Protein AF-A0A7G9SH18-F1 (afdb_monomer_lite)

Foldseek 3Di:
DDDDDDDDDDDDDDDDDDDDDDDDDDDDDDDDDPDPDDDVPRPPPVPDDDVLDDPDPPDDHDPDDDPVPPPCDDPVSVVVVQQQDWDWDDDPPDTDTDGNVVVVVVVLVVCVVVPPPVSVVVVVVVVVVVVVVVVVVLQVVLVVLVVVLVVCVVVVVVCVVVVHDADPPHNLQWDADPPVSDIDRLQGRDPVRVVVQVVLLVVLVVLLVCLPPPVNCPPPDPVRNVVVVVVVVVVLVVSQVSHRPVSRDDDDPPVPDDDPVVVPPPPPDDDDDDDDDDDDDDDDDD

InterPro domains:
  IPR043736 Domain of unknown function DUF5681 [PF18932] (45-128)

Sequence (286 aa):
MSDFPKLEQAVTDGLPRSEQEPAPPPEPADTNEELPKVGYCKPPKQHQFKKGESGNPRGRPRGSINHKTTVLRSFEEEILAESRRLVAVGEGDTLMYLTVQETLARLIVDGALKGDKFYVKLTQQVVTAAQKKEADEKRGLMEAALAYKDKWEFEYERLIRQGLPVPLPHPDDILIDPVSGDVQIVGPTTKEQKAAMDELVRLLDAHIARFEDPKSLWYASPEMRRQLRRRQLKVIQKWNNKLPPRLRRTFDESIDRPTDEDWAEGWAEDDDPATDGHPARDDPSR

pLDDT: mean 74.08, std 20.71, range [30.78, 97.62]

Structure (mmCIF, N/CA/C/O backbone):
data_AF-A0A7G9SH18-F1
#
_entry.id   AF-A0A7G9SH18-F1
#
loop_
_atom_site.group_PDB
_atom_site.id
_atom_site.type_symbol
_atom_site.label_atom_id
_atom_site.label_alt_id
_atom_site.label_comp_id
_atom_site.label_asym_id
_atom_site.label_entity_id
_atom_site.label_seq_id
_atom_site.pdbx_PDB_ins_code
_atom_site.Cartn_x
_atom_site.Cartn_y
_atom_site.Cartn_z
_atom_site.occupancy
_atom_site.B_iso_or_equiv
_atom_site.auth_seq_id
_atom_site.auth_comp_id
_atom_site.auth_asym_id
_atom_site.auth_atom_id
_atom_site.pdbx_PDB_model_num
ATOM 1 N N . MET A 1 1 ? -48.273 11.822 -47.361 1.00 38.94 1 MET A N 1
ATOM 2 C CA . MET A 1 1 ? -47.152 11.030 -47.895 1.00 38.94 1 MET A CA 1
ATOM 3 C C . MET A 1 1 ? -46.974 9.862 -46.938 1.00 38.94 1 MET A C 1
ATOM 5 O O . MET A 1 1 ? -46.587 10.109 -45.807 1.00 38.94 1 MET A O 1
ATOM 9 N N . SER A 1 2 ? -47.684 8.748 -47.164 1.00 36.66 2 SER A N 1
ATOM 10 C CA . SER A 1 2 ? -47.237 7.599 -47.990 1.00 36.66 2 SER A CA 1
ATOM 11 C C . SER A 1 2 ? -45.960 7.006 -47.384 1.00 36.66 2 SER A C 1
ATOM 13 O O . SER A 1 2 ? -44.965 7.709 -47.306 1.00 36.66 2 SER A O 1
ATOM 15 N N . ASP A 1 3 ? -46.008 5.813 -46.788 1.00 37.19 3 ASP A N 1
ATOM 16 C CA . ASP A 1 3 ? -46.102 4.571 -47.564 1.00 37.19 3 ASP A CA 1
ATOM 17 C C . ASP A 1 3 ? -47.153 3.537 -47.095 1.00 37.19 3 ASP A C 1
ATOM 19 O O . ASP A 1 3 ? -47.279 3.192 -45.923 1.00 37.19 3 ASP A O 1
ATOM 23 N N . PHE A 1 4 ? -47.892 3.042 -48.090 1.00 35.53 4 PHE A N 1
ATOM 24 C CA . PHE A 1 4 ? -48.747 1.842 -48.142 1.00 35.53 4 PHE A CA 1
ATOM 25 C C . PHE A 1 4 ? -47.920 0.664 -48.732 1.00 35.53 4 PHE A C 1
ATOM 27 O O . PHE A 1 4 ? -46.792 0.904 -49.158 1.00 35.53 4 PHE A O 1
ATOM 34 N N . PRO A 1 5 ? -48.464 -0.544 -49.004 1.00 53.19 5 PRO A N 1
ATOM 35 C CA . PRO A 1 5 ? -49.521 -1.338 -48.360 1.00 53.19 5 PRO A CA 1
ATOM 36 C C . PRO A 1 5 ? -49.085 -2.816 -48.153 1.00 53.19 5 PRO A C 1
ATOM 38 O O . PRO A 1 5 ? -48.087 -3.283 -48.697 1.00 53.19 5 PRO A O 1
ATOM 41 N N . LYS A 1 6 ? -49.911 -3.619 -47.473 1.00 35.94 6 LYS A N 1
ATOM 42 C CA . LYS A 1 6 ? -50.099 -5.027 -47.863 1.00 35.94 6 LYS A CA 1
ATOM 43 C C . LYS A 1 6 ? -51.586 -5.268 -48.070 1.00 35.94 6 LYS A C 1
ATOM 45 O O . LYS A 1 6 ? -52.370 -5.222 -47.127 1.00 35.94 6 LYS A O 1
ATOM 50 N N . LEU A 1 7 ? -51.938 -5.469 -49.329 1.00 37.38 7 LEU A N 1
ATOM 51 C CA . LEU A 1 7 ? -53.215 -5.970 -49.802 1.00 37.38 7 LEU A CA 1
ATOM 52 C C . LEU A 1 7 ? -52.913 -7.167 -50.698 1.00 37.38 7 LEU A C 1
ATOM 54 O O . LEU A 1 7 ? -51.806 -7.292 -51.216 1.00 37.38 7 LEU A O 1
ATOM 58 N N . GLU A 1 8 ? -53.970 -7.942 -50.894 1.00 39.94 8 GLU A N 1
ATOM 59 C CA . GLU A 1 8 ? -54.149 -9.061 -51.814 1.00 39.94 8 GLU A CA 1
ATOM 60 C C . GLU A 1 8 ? -54.025 -10.451 -51.196 1.00 39.94 8 GLU A C 1
ATOM 62 O O . GLU A 1 8 ? -53.020 -10.777 -50.575 1.00 39.94 8 GLU A O 1
ATOM 67 N N . GLN A 1 9 ? -54.991 -11.362 -51.335 1.00 42.09 9 GLN A N 1
ATOM 68 C CA . GLN A 1 9 ? -56.346 -11.468 -51.944 1.00 42.09 9 GLN A CA 1
ATOM 69 C C . GLN A 1 9 ? -56.650 -12.998 -51.800 1.00 42.09 9 GLN A C 1
ATOM 71 O O . GLN A 1 9 ? -55.712 -13.773 -51.638 1.00 42.09 9 GLN A O 1
ATOM 76 N N . ALA A 1 10 ? -57.833 -13.606 -51.869 1.00 36.53 10 ALA A N 1
ATOM 77 C CA . ALA A 1 10 ? -59.237 -13.251 -52.019 1.00 36.53 10 ALA A CA 1
ATOM 78 C C . ALA A 1 10 ? -60.046 -14.578 -52.056 1.00 36.53 10 ALA A C 1
ATOM 80 O O . ALA A 1 10 ? -59.436 -15.638 -52.185 1.00 36.53 10 ALA A O 1
ATOM 81 N N . VAL A 1 11 ? -61.390 -14.460 -52.108 1.00 34.72 11 VAL A N 1
ATOM 82 C CA . VAL A 1 11 ? -62.318 -15.317 -52.909 1.00 34.72 11 VAL A CA 1
ATOM 83 C C . VAL A 1 11 ? -62.584 -16.725 -52.324 1.00 34.72 11 VAL A C 1
ATOM 85 O O . VAL A 1 11 ? -61.653 -17.458 -52.033 1.00 34.72 11 VAL A O 1
ATOM 88 N N . THR A 1 12 ? -63.805 -17.228 -52.090 1.00 31.53 12 THR A N 1
ATOM 89 C CA . THR A 1 12 ? -65.209 -16.935 -52.487 1.00 31.53 12 THR A CA 1
ATOM 90 C C . THR A 1 12 ? -66.124 -17.757 -51.557 1.00 31.53 12 THR A C 1
ATOM 92 O O . THR A 1 12 ? -65.742 -18.851 -51.154 1.00 31.53 12 THR A O 1
ATOM 95 N N . ASP A 1 13 ? -67.233 -17.228 -51.040 1.00 31.91 13 ASP A N 1
ATOM 96 C CA . ASP A 1 13 ? -68.606 -17.315 -51.586 1.00 31.91 13 ASP A CA 1
ATOM 97 C C . ASP A 1 13 ? -69.081 -18.702 -52.069 1.00 31.91 13 ASP A C 1
ATOM 99 O O . ASP A 1 13 ? -68.499 -19.286 -52.982 1.00 31.91 13 ASP A O 1
ATOM 103 N N . GLY A 1 14 ? -70.217 -19.166 -51.516 1.00 30.95 14 GLY A N 1
ATOM 104 C CA . GLY A 1 14 ? -71.054 -20.203 -52.138 1.00 30.95 14 GLY A CA 1
ATOM 105 C C . GLY A 1 14 ? -71.878 -21.107 -51.204 1.00 30.95 14 GLY A C 1
ATOM 106 O O . GLY A 1 14 ? -71.518 -22.261 -50.997 1.00 30.95 14 GLY A O 1
ATOM 107 N N . LEU A 1 15 ? -73.037 -20.630 -50.725 1.00 35.06 15 LEU A N 1
ATOM 108 C CA . LEU A 1 15 ? -74.246 -21.470 -50.508 1.00 35.06 15 LEU A CA 1
ATOM 109 C C . LEU A 1 15 ? -74.686 -22.115 -51.859 1.00 35.06 15 LEU A C 1
ATOM 111 O O . LEU A 1 15 ? -74.238 -21.587 -52.880 1.00 35.06 15 LEU A O 1
ATOM 115 N N . PRO A 1 16 ? -75.591 -23.135 -51.964 1.00 51.47 16 PRO A N 1
ATOM 116 C CA . PRO A 1 16 ? -76.749 -23.411 -51.082 1.00 51.47 16 PRO A CA 1
ATOM 117 C C . PRO A 1 16 ? -77.181 -24.902 -50.917 1.00 51.47 16 PRO A C 1
ATOM 119 O O . PRO A 1 16 ? -76.678 -25.786 -51.604 1.00 51.47 16 PRO A O 1
ATOM 122 N N . ARG A 1 17 ? -78.199 -25.149 -50.066 1.00 31.91 17 ARG A N 1
ATOM 123 C CA . ARG A 1 17 ? -79.442 -25.959 -50.287 1.00 31.91 17 ARG A CA 1
ATOM 124 C C . ARG A 1 17 ? -80.012 -26.438 -48.939 1.00 31.91 17 ARG A C 1
ATOM 126 O O . ARG A 1 17 ? -79.297 -27.066 -48.173 1.00 31.91 17 ARG A O 1
ATOM 133 N N . SER A 1 18 ? -81.166 -25.907 -48.510 1.00 35.31 18 SER A N 1
ATOM 134 C CA . SER A 1 18 ? -82.533 -26.477 -48.667 1.00 35.31 18 SER A CA 1
ATOM 135 C C . SER A 1 18 ? -82.653 -27.857 -48.014 1.00 35.31 18 SER A C 1
ATOM 137 O O . SER A 1 18 ? -81.889 -28.744 -48.366 1.00 35.31 18 SER A O 1
ATOM 139 N N . GLU A 1 19 ? -83.573 -28.194 -47.125 1.00 44.00 19 GLU A N 1
ATOM 140 C CA . GLU A 1 19 ? -84.833 -27.652 -46.603 1.00 44.00 19 GLU A CA 1
ATOM 141 C C . GLU A 1 19 ? -85.185 -28.616 -45.450 1.00 44.00 19 GLU A C 1
ATOM 143 O O . GLU A 1 19 ? -84.906 -29.806 -45.594 1.00 44.00 19 GLU A O 1
ATOM 148 N N . GLN A 1 20 ? -85.800 -28.159 -44.354 1.00 39.88 20 GLN A N 1
ATOM 149 C CA . GLN A 1 20 ? -86.889 -28.895 -43.687 1.00 39.88 20 GLN A CA 1
ATOM 150 C C . GLN A 1 20 ? -87.507 -28.084 -42.537 1.00 39.88 20 GLN A C 1
ATOM 152 O O . GLN A 1 20 ? -86.820 -27.483 -41.713 1.00 39.88 20 GLN A O 1
ATOM 157 N N . GLU A 1 21 ? -88.836 -28.066 -42.578 1.00 42.38 21 GLU A N 1
ATOM 158 C CA . GLU A 1 21 ? -89.827 -27.413 -41.719 1.00 42.38 21 GLU A CA 1
ATOM 159 C C . GLU A 1 21 ? -89.901 -27.982 -40.277 1.00 42.38 21 GLU A C 1
ATOM 161 O O . GLU A 1 21 ? -89.251 -28.985 -39.981 1.00 42.38 21 GLU A O 1
ATOM 166 N N . PRO A 1 22 ? -90.654 -27.340 -39.351 1.00 61.28 22 PRO A N 1
ATOM 167 C CA . PRO A 1 22 ? -90.423 -27.436 -37.906 1.00 61.28 22 PRO A CA 1
ATOM 168 C C . PRO A 1 22 ? -91.408 -28.348 -37.132 1.00 61.28 22 PRO A C 1
ATOM 170 O O . PRO A 1 22 ? -92.392 -28.829 -37.687 1.00 61.28 22 PRO A O 1
ATOM 173 N N . ALA A 1 23 ? -91.167 -28.433 -35.807 1.00 41.06 23 ALA A N 1
ATOM 174 C CA . ALA A 1 23 ? -91.954 -29.014 -34.686 1.00 41.06 23 ALA A CA 1
ATOM 175 C C . ALA A 1 23 ? -91.427 -30.381 -34.176 1.00 41.06 23 ALA A C 1
ATOM 177 O O . ALA A 1 23 ? -90.911 -31.132 -35.000 1.00 41.06 23 ALA A O 1
ATOM 178 N N . PRO A 1 24 ? -91.522 -30.747 -32.864 1.00 40.88 24 PRO A N 1
ATOM 179 C CA . PRO A 1 24 ? -92.532 -30.348 -31.856 1.00 40.88 24 PRO A CA 1
ATOM 180 C C . PRO A 1 24 ? -92.005 -30.000 -30.418 1.00 40.88 24 PRO A C 1
ATOM 182 O O . PRO A 1 24 ? -90.807 -30.099 -30.157 1.00 40.88 24 PRO A O 1
ATOM 185 N N . PRO A 1 25 ? -92.884 -29.559 -29.478 1.00 46.97 25 PRO A N 1
ATOM 186 C CA . PRO A 1 25 ? -92.580 -29.280 -28.053 1.00 46.97 25 PRO A CA 1
ATOM 187 C C . PRO A 1 25 ? -92.645 -30.553 -27.145 1.00 46.97 25 PRO A C 1
ATOM 189 O O . PRO A 1 25 ? -92.957 -31.623 -27.665 1.00 46.97 25 PRO A O 1
ATOM 192 N N . PRO A 1 26 ? -92.299 -30.480 -25.830 1.00 65.69 26 PRO A N 1
ATOM 193 C CA . PRO A 1 26 ? -91.321 -31.371 -25.168 1.00 65.69 26 PRO A CA 1
ATOM 194 C C . PRO A 1 26 ? -91.871 -32.584 -24.376 1.00 65.69 26 PRO A C 1
ATOM 196 O O . PRO A 1 26 ? -93.074 -32.681 -24.162 1.00 65.69 26 PRO A O 1
ATOM 199 N N . GLU A 1 27 ? -90.914 -33.401 -23.875 1.00 41.09 27 GLU A N 1
ATOM 200 C CA . GLU A 1 27 ? -90.869 -34.286 -22.668 1.00 41.09 27 GLU A CA 1
ATOM 201 C C . GLU A 1 27 ? -90.560 -35.784 -22.935 1.00 41.09 27 GLU A C 1
ATOM 203 O O . GLU A 1 27 ? -90.828 -36.254 -24.040 1.00 41.09 27 GLU A O 1
ATOM 208 N N . PRO A 1 28 ? -90.040 -36.579 -21.957 1.00 45.47 28 PRO A N 1
ATOM 209 C CA . PRO A 1 28 ? -89.601 -36.255 -20.590 1.00 45.47 28 PRO A CA 1
ATOM 210 C C . PRO A 1 28 ? -88.133 -36.632 -20.280 1.00 45.47 28 PRO A C 1
ATOM 212 O O . PRO A 1 28 ? -87.452 -37.335 -21.024 1.00 45.47 28 PRO A O 1
ATOM 215 N N . ALA A 1 29 ? -87.663 -36.146 -19.131 1.00 50.38 29 ALA A N 1
ATOM 216 C CA . ALA A 1 29 ? -86.394 -36.510 -18.518 1.00 50.38 29 ALA A CA 1
ATOM 217 C C . ALA A 1 29 ? -86.304 -38.015 -18.219 1.00 50.38 29 ALA A C 1
ATOM 219 O O . ALA A 1 29 ? -87.213 -38.578 -17.611 1.00 50.38 29 ALA A O 1
ATOM 220 N N . ASP A 1 30 ? -85.162 -38.619 -18.548 1.00 35.94 30 ASP A N 1
ATOM 221 C CA . ASP A 1 30 ? -84.682 -39.801 -17.847 1.00 35.94 30 ASP A CA 1
ATOM 222 C C . ASP A 1 30 ? -83.164 -39.725 -17.631 1.00 35.94 30 ASP A C 1
ATOM 224 O O . ASP A 1 30 ? -82.386 -39.155 -18.394 1.00 35.94 30 ASP A O 1
ATOM 228 N N . THR A 1 31 ? -82.834 -40.244 -16.471 1.00 43.38 31 THR A N 1
ATOM 229 C CA . THR A 1 31 ? -81.680 -40.144 -15.599 1.00 43.38 31 THR A CA 1
ATOM 230 C C . THR A 1 31 ? -80.355 -40.647 -16.178 1.00 43.38 31 THR A C 1
ATOM 232 O O . THR A 1 31 ? -80.295 -41.751 -16.704 1.00 43.38 31 THR A O 1
ATOM 235 N N . ASN A 1 32 ? -79.262 -39.890 -15.971 1.00 39.72 32 ASN A N 1
ATOM 236 C CA . ASN A 1 32 ? -77.995 -40.436 -15.454 1.00 39.72 32 ASN A CA 1
ATOM 237 C C . ASN A 1 32 ? -77.002 -39.316 -15.056 1.00 39.72 32 ASN A C 1
ATOM 239 O O . ASN A 1 32 ? -76.080 -38.990 -15.801 1.00 39.72 32 ASN A O 1
ATOM 243 N N . GLU A 1 33 ? -77.162 -38.713 -13.875 1.00 45.09 33 GLU A N 1
ATOM 244 C CA . GLU A 1 33 ? -76.074 -37.949 -13.247 1.00 45.09 33 GLU A CA 1
ATOM 245 C C . GLU A 1 33 ? -75.557 -38.737 -12.041 1.00 45.09 33 GLU A C 1
ATOM 247 O O . GLU A 1 33 ? -76.168 -38.765 -10.971 1.00 45.09 33 GLU A O 1
ATOM 252 N N . GLU A 1 34 ? -74.426 -39.420 -12.228 1.00 50.62 34 GLU A N 1
ATOM 253 C CA . GLU A 1 34 ? -73.690 -40.075 -11.150 1.00 50.62 34 GLU A CA 1
ATOM 254 C C . GLU A 1 34 ? -73.295 -39.042 -10.080 1.00 50.62 34 GLU A C 1
ATOM 256 O O . GLU A 1 34 ? -72.371 -38.240 -10.246 1.00 50.62 34 GLU A O 1
ATOM 261 N N . LEU A 1 35 ? -73.989 -39.068 -8.941 1.00 52.50 35 LEU A N 1
ATOM 262 C CA . LEU A 1 35 ? -73.630 -38.275 -7.770 1.00 52.50 35 LEU A CA 1
ATOM 263 C C . LEU A 1 35 ? -72.218 -38.664 -7.280 1.00 52.50 35 LEU A C 1
ATOM 265 O O . LEU A 1 35 ? -71.927 -39.851 -7.100 1.00 52.50 35 LEU A O 1
ATOM 269 N N . PRO A 1 36 ? -71.323 -37.697 -6.998 1.00 58.25 36 PRO A N 1
ATOM 270 C CA . PRO A 1 36 ? -69.972 -38.000 -6.546 1.00 58.25 36 PRO A CA 1
ATOM 271 C C . PRO A 1 36 ? -69.992 -38.696 -5.176 1.00 58.25 36 PRO A C 1
ATOM 273 O O . PRO A 1 36 ? -70.386 -38.117 -4.164 1.00 58.25 36 PRO A O 1
ATOM 276 N N . LYS A 1 37 ? -69.521 -39.948 -5.153 1.00 61.25 37 LYS A N 1
ATOM 277 C CA . LYS A 1 37 ? -69.450 -40.839 -3.984 1.00 61.25 37 LYS A CA 1
ATOM 278 C C . LYS A 1 37 ? -68.553 -40.242 -2.885 1.00 61.25 37 LYS A C 1
ATOM 280 O O . LYS A 1 37 ? -67.325 -40.306 -2.959 1.00 61.25 37 LYS A O 1
ATOM 285 N N . VAL A 1 38 ? -69.171 -39.640 -1.870 1.00 59.81 38 VAL A N 1
ATOM 286 C CA . VAL A 1 38 ? -68.515 -39.201 -0.626 1.00 59.81 38 VAL A CA 1
ATOM 287 C C . VAL A 1 38 ? -68.033 -40.415 0.180 1.00 59.81 38 VAL A C 1
ATOM 289 O O . VAL A 1 38 ? -68.719 -41.432 0.252 1.00 59.81 38 VAL A O 1
ATOM 292 N N . GLY A 1 39 ? -66.833 -40.334 0.762 1.00 72.69 39 GLY A N 1
ATOM 293 C CA . GLY A 1 39 ? -66.196 -41.431 1.502 1.00 72.69 39 GLY A CA 1
ATOM 294 C C . GLY A 1 39 ? -65.028 -40.949 2.369 1.00 72.69 39 GLY A C 1
ATOM 295 O O . GLY A 1 39 ? -64.735 -39.754 2.415 1.00 72.69 39 GLY A O 1
ATOM 296 N N . TYR A 1 40 ? -64.349 -41.870 3.062 1.00 67.88 40 TYR A N 1
ATOM 297 C CA . TYR A 1 40 ? -63.217 -41.538 3.939 1.00 67.88 40 TYR A CA 1
ATOM 298 C C . TYR A 1 40 ? -62.125 -40.759 3.179 1.00 67.88 40 TYR A C 1
ATOM 300 O O . TYR A 1 40 ? -61.767 -41.115 2.055 1.00 67.88 40 TYR A O 1
ATOM 308 N N . CYS A 1 41 ? -61.642 -39.660 3.771 1.00 68.25 41 CYS A N 1
ATOM 309 C CA . CYS A 1 41 ? -60.716 -38.690 3.159 1.00 68.25 41 CYS A CA 1
ATOM 310 C C . CYS A 1 41 ? -61.212 -37.994 1.870 1.00 68.25 41 CYS A C 1
ATOM 312 O O . CYS A 1 41 ? -60.414 -37.388 1.155 1.00 68.25 41 CYS A O 1
ATOM 314 N N . LYS A 1 42 ? -62.516 -38.040 1.564 1.00 77.62 42 LYS A N 1
ATOM 315 C CA . LYS A 1 42 ? -63.125 -37.386 0.393 1.00 77.62 42 LYS A CA 1
ATOM 316 C C . LYS A 1 42 ? -64.318 -36.527 0.825 1.00 77.62 42 LYS A C 1
ATOM 318 O O . LYS A 1 42 ? -65.465 -36.943 0.640 1.00 77.62 42 LYS A O 1
ATOM 323 N N . PRO A 1 43 ? -64.068 -35.346 1.424 1.00 77.69 43 PRO A N 1
ATOM 324 C CA . PRO A 1 43 ? -65.146 -34.464 1.845 1.00 77.69 43 PRO A CA 1
ATOM 325 C C . PRO A 1 43 ? -65.970 -34.005 0.629 1.00 77.69 43 PRO A C 1
ATOM 327 O O . PRO A 1 43 ? -65.407 -33.828 -0.456 1.00 77.69 43 PRO A O 1
ATOM 330 N N . PRO A 1 44 ? -67.289 -33.805 0.777 1.00 80.00 44 PRO A N 1
ATOM 331 C CA . PRO A 1 44 ? -68.159 -33.325 -0.297 1.00 80.00 44 PRO A CA 1
ATOM 332 C C . PRO A 1 44 ? -67.620 -32.040 -0.935 1.00 80.00 44 PRO A C 1
ATOM 334 O O . PRO A 1 44 ? -67.247 -31.102 -0.231 1.00 80.00 44 PRO A O 1
ATOM 337 N N . LYS A 1 45 ? -67.604 -31.982 -2.276 1.00 73.31 45 LYS A N 1
ATOM 338 C CA . LYS A 1 45 ? -67.036 -30.855 -3.047 1.00 73.31 45 LYS A CA 1
ATOM 339 C C . LYS A 1 45 ? -67.628 -29.497 -2.652 1.00 73.31 45 LYS A C 1
ATOM 341 O O . LYS A 1 45 ? -66.902 -28.512 -2.637 1.00 73.31 45 LYS A O 1
ATOM 346 N N . GLN A 1 46 ? -68.912 -29.462 -2.289 1.00 76.88 46 GLN A N 1
ATOM 347 C CA . GLN A 1 46 ? -69.618 -28.248 -1.857 1.00 76.88 46 GLN A CA 1
ATOM 348 C C . GLN A 1 46 ? -69.033 -27.626 -0.575 1.00 76.88 46 GLN A C 1
ATOM 350 O O . GLN A 1 46 ? -69.193 -26.432 -0.351 1.00 76.88 46 GLN A O 1
ATOM 355 N N . HIS A 1 47 ? -68.328 -28.413 0.244 1.00 74.56 47 HIS A N 1
ATOM 356 C CA . HIS A 1 47 ? -6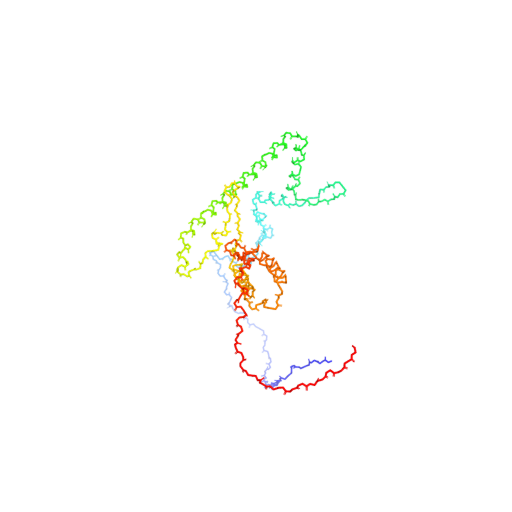7.739 -27.975 1.512 1.00 74.56 47 HIS A CA 1
ATOM 357 C C . HIS A 1 47 ? -66.205 -27.867 1.467 1.00 74.56 47 HIS A C 1
ATOM 359 O O . HIS A 1 47 ? -65.575 -27.604 2.490 1.00 74.56 47 HIS A O 1
ATOM 365 N N . GLN A 1 48 ? -65.579 -28.075 0.304 1.00 78.81 48 GLN A N 1
ATOM 366 C CA . GLN A 1 48 ? -64.136 -27.889 0.141 1.00 78.81 48 GLN A CA 1
ATOM 367 C C . GLN A 1 48 ? -63.817 -26.412 -0.111 1.00 78.81 48 GLN A C 1
ATOM 369 O O . GLN A 1 48 ? -64.437 -25.768 -0.957 1.00 78.81 48 GLN A O 1
ATOM 374 N N . PHE A 1 49 ? -62.814 -25.874 0.583 1.00 81.00 49 PHE A N 1
ATOM 375 C CA . PHE A 1 49 ? -62.311 -24.531 0.292 1.00 81.00 49 PHE A CA 1
ATOM 376 C C . PHE A 1 49 ? -61.647 -24.492 -1.086 1.00 81.00 49 PHE A C 1
ATOM 378 O O . PHE A 1 49 ? -60.937 -25.425 -1.477 1.00 81.00 49 PHE A O 1
ATOM 385 N N . LYS A 1 50 ? -61.841 -23.393 -1.823 1.00 75.19 50 LYS A N 1
ATOM 386 C CA . LYS A 1 50 ? -61.148 -23.188 -3.097 1.00 75.19 50 LYS A CA 1
ATOM 387 C C . LYS A 1 50 ? -59.643 -23.098 -2.848 1.00 75.19 50 LYS A C 1
ATOM 389 O O . LYS A 1 50 ? -59.184 -22.489 -1.882 1.00 75.19 50 LYS A O 1
ATOM 394 N N . LYS A 1 51 ? -58.849 -23.698 -3.736 1.00 70.56 51 LYS A N 1
ATOM 395 C CA . LYS A 1 51 ? -57.384 -23.689 -3.639 1.00 70.56 51 LYS A CA 1
ATOM 396 C C . LYS A 1 51 ? -56.871 -22.244 -3.618 1.00 70.56 51 LYS A C 1
ATOM 398 O O . LYS A 1 51 ? -56.885 -21.570 -4.638 1.00 70.56 51 LYS A O 1
ATOM 403 N N . GLY A 1 52 ? -56.372 -21.803 -2.463 1.00 69.12 52 GLY A N 1
ATOM 404 C CA . GLY A 1 52 ? -55.836 -20.452 -2.259 1.00 69.12 52 GLY A CA 1
ATOM 405 C C . GLY A 1 52 ? -56.706 -19.535 -1.402 1.00 69.12 52 GLY A C 1
ATOM 406 O O . GLY A 1 52 ? -56.191 -18.524 -0.933 1.00 69.12 52 GLY A O 1
ATOM 407 N N . GLU A 1 53 ? -57.948 -19.920 -1.118 1.00 68.75 53 GLU A N 1
ATOM 408 C CA . GLU A 1 53 ? -58.833 -19.206 -0.201 1.00 68.75 53 GLU A CA 1
ATOM 409 C C . GLU A 1 53 ? -58.851 -19.912 1.159 1.00 68.75 53 GLU A C 1
ATOM 411 O O . GLU A 1 53 ? -59.129 -21.105 1.277 1.00 68.75 53 GLU A O 1
ATOM 416 N N . SER A 1 54 ? -58.503 -19.164 2.205 1.00 71.12 54 SER A N 1
ATOM 417 C CA . SER A 1 54 ? -58.642 -19.598 3.594 1.00 71.12 54 SER A CA 1
ATOM 418 C C . SER A 1 54 ? -60.122 -19.578 3.977 1.00 71.12 54 SER A C 1
ATOM 420 O O . SER A 1 54 ? -60.795 -18.573 3.767 1.00 71.12 54 SER A O 1
ATOM 422 N N . GLY A 1 55 ? -60.612 -20.644 4.614 1.00 72.00 55 GLY A N 1
ATOM 423 C CA . GLY A 1 55 ? -61.965 -20.690 5.181 1.00 72.00 55 GLY A CA 1
ATOM 424 C C . GLY A 1 55 ? -62.225 -19.676 6.296 1.00 72.00 55 GLY A C 1
ATOM 425 O O . GLY A 1 55 ? -63.372 -19.431 6.657 1.00 72.00 55 GLY A O 1
ATOM 426 N N . ASN A 1 56 ? -61.166 -19.066 6.833 1.00 79.00 56 ASN A N 1
ATOM 427 C CA . ASN A 1 56 ? -61.258 -17.955 7.762 1.00 79.00 56 ASN A CA 1
ATOM 428 C C . ASN A 1 56 ? -60.814 -16.655 7.063 1.00 79.00 56 ASN A C 1
ATOM 430 O O . ASN A 1 56 ? -59.604 -16.437 6.925 1.00 79.00 56 ASN A O 1
ATOM 434 N N . PRO A 1 57 ? -61.746 -15.773 6.655 1.00 70.06 57 PRO A N 1
ATOM 435 C CA . PRO A 1 57 ? -61.413 -14.479 6.054 1.00 70.06 57 PRO A CA 1
ATOM 436 C C . PRO A 1 57 ? -60.762 -13.501 7.047 1.00 70.06 57 PRO A C 1
ATOM 438 O O . PRO A 1 57 ? -60.126 -12.542 6.628 1.00 70.06 57 PRO A O 1
ATOM 441 N N . ARG A 1 58 ? -60.869 -13.755 8.361 1.00 74.19 58 ARG A N 1
ATOM 442 C CA . ARG A 1 58 ? -60.119 -13.041 9.413 1.00 74.19 58 ARG A CA 1
ATOM 443 C C . ARG A 1 58 ? -58.768 -13.691 9.736 1.00 74.19 58 ARG A C 1
ATOM 445 O O . ARG A 1 58 ? -58.061 -13.230 10.628 1.00 74.19 58 ARG A O 1
ATOM 452 N N . GLY A 1 59 ? -58.426 -14.789 9.065 1.00 72.81 59 GLY A N 1
ATOM 453 C CA . GLY A 1 59 ? -57.140 -15.457 9.210 1.00 72.81 59 GLY A CA 1
ATOM 454 C C . GLY A 1 59 ? -56.002 -14.641 8.599 1.00 72.81 59 GLY A C 1
ATOM 455 O O . GLY A 1 59 ? -56.211 -13.711 7.823 1.00 72.81 59 GLY A O 1
ATOM 456 N N . ARG A 1 60 ? -54.767 -15.010 8.937 1.00 73.44 60 ARG A N 1
ATOM 457 C CA . ARG A 1 60 ? -53.572 -14.370 8.383 1.00 73.44 60 ARG A CA 1
ATOM 458 C C . ARG A 1 60 ? -53.517 -14.589 6.856 1.00 73.44 60 ARG A C 1
ATOM 460 O O . ARG A 1 60 ? -53.546 -15.746 6.432 1.00 73.44 60 ARG A O 1
ATOM 467 N N . PRO A 1 61 ? -53.423 -13.530 6.028 1.00 74.44 61 PRO A N 1
ATOM 468 C CA . PRO A 1 61 ? -53.459 -13.681 4.580 1.00 74.44 61 PRO A CA 1
ATOM 469 C C . PRO A 1 61 ? -52.237 -14.447 4.065 1.00 74.44 61 PRO A C 1
ATOM 471 O O . PRO A 1 61 ? -51.113 -14.303 4.561 1.00 74.44 61 PRO A O 1
ATOM 474 N N . ARG A 1 62 ? -52.464 -15.281 3.047 1.00 61.25 62 ARG A N 1
ATOM 475 C CA . ARG A 1 62 ? -51.424 -16.098 2.417 1.00 61.25 62 ARG A CA 1
ATOM 476 C C . ARG A 1 62 ? -50.382 -15.172 1.781 1.00 61.25 62 ARG A C 1
ATOM 478 O O . ARG A 1 62 ? -50.704 -14.431 0.864 1.00 61.25 62 ARG A O 1
ATOM 485 N N . GLY A 1 63 ? -49.149 -15.207 2.291 1.00 63.44 63 GLY A N 1
ATOM 486 C CA . GLY A 1 63 ? -48.052 -14.341 1.838 1.00 63.44 63 GLY A CA 1
ATOM 487 C C . GLY A 1 63 ? -47.770 -13.118 2.718 1.00 63.44 63 GLY A C 1
ATOM 488 O O . GLY A 1 63 ? -46.855 -12.364 2.406 1.00 63.44 63 GLY A O 1
ATOM 489 N N . SER A 1 64 ? -48.489 -12.914 3.832 1.00 63.06 64 SER A N 1
ATOM 490 C CA . SER A 1 64 ? -48.129 -11.833 4.764 1.00 63.06 64 SER A CA 1
ATOM 491 C C . SER A 1 64 ? -46.746 -12.081 5.375 1.00 63.06 64 SER A C 1
ATOM 493 O O . SER A 1 64 ? -46.527 -13.066 6.089 1.00 63.06 64 SER A O 1
ATOM 495 N N . ILE A 1 65 ? -45.820 -11.177 5.082 1.00 57.69 65 ILE A N 1
ATOM 496 C CA . ILE A 1 65 ? -44.428 -11.237 5.516 1.00 57.69 65 ILE A CA 1
ATOM 497 C C . ILE A 1 65 ? -44.396 -11.186 7.049 1.00 57.69 65 ILE A C 1
ATOM 499 O O . ILE A 1 65 ? -45.058 -10.365 7.680 1.00 57.69 65 ILE A O 1
ATOM 503 N N . ASN A 1 66 ? -43.670 -12.107 7.683 1.00 56.69 66 ASN A N 1
ATOM 504 C CA . ASN A 1 66 ? -43.350 -11.981 9.101 1.00 56.69 66 ASN A CA 1
ATOM 505 C C . ASN A 1 66 ? -42.336 -10.835 9.212 1.00 56.69 66 ASN A C 1
ATOM 507 O O . ASN A 1 66 ? -41.312 -10.890 8.544 1.00 56.69 66 ASN A O 1
ATOM 511 N N . HIS A 1 67 ? -42.533 -9.825 10.058 1.00 52.62 67 HIS A N 1
ATOM 512 C CA . HIS A 1 67 ? -41.472 -8.824 10.286 1.00 52.62 67 HIS A CA 1
ATOM 513 C C . HIS A 1 67 ? -40.188 -9.439 10.888 1.00 52.62 67 HIS A C 1
ATOM 515 O O . HIS A 1 67 ? -39.134 -8.822 10.852 1.00 52.62 67 HIS A O 1
ATOM 521 N N . LYS A 1 68 ? -40.244 -10.698 11.350 1.00 51.75 68 LYS A N 1
ATOM 522 C CA . LYS A 1 68 ? -39.070 -11.531 11.679 1.00 51.75 68 LYS A CA 1
ATOM 523 C C . LYS A 1 68 ? -38.277 -12.034 10.455 1.00 51.75 68 LYS A C 1
ATOM 525 O O . LYS A 1 68 ? -37.237 -12.650 10.625 1.00 51.75 68 LYS A O 1
ATOM 530 N N . THR A 1 69 ? -38.796 -11.820 9.246 1.00 45.19 69 THR A N 1
ATOM 531 C CA . THR A 1 69 ? -38.159 -12.110 7.945 1.00 45.19 69 THR A CA 1
ATOM 532 C C . THR A 1 69 ? -37.719 -10.830 7.224 1.00 45.19 69 THR A C 1
ATOM 534 O O . THR A 1 69 ? -37.377 -10.875 6.046 1.00 45.19 69 THR A O 1
ATOM 537 N N . THR A 1 70 ? -37.691 -9.682 7.908 1.00 52.44 70 THR A N 1
ATOM 538 C CA . THR A 1 70 ? -36.742 -8.627 7.535 1.00 52.44 70 THR A CA 1
ATOM 539 C C . THR A 1 70 ? -35.366 -9.206 7.828 1.00 52.44 70 THR A C 1
ATOM 541 O O . THR A 1 70 ? -35.170 -9.697 8.936 1.00 52.44 70 THR A O 1
ATOM 544 N N . VAL A 1 71 ? -34.482 -9.249 6.825 1.00 57.12 71 VAL A N 1
ATOM 545 C CA . VAL A 1 71 ? -33.091 -9.728 6.912 1.00 57.12 71 VAL A CA 1
ATOM 546 C C . VAL A 1 71 ? -32.552 -9.462 8.317 1.00 57.12 71 VAL A C 1
ATOM 548 O O . VAL A 1 71 ? -32.392 -8.298 8.678 1.00 57.12 71 VAL A O 1
ATOM 551 N N . LEU A 1 72 ? -32.391 -10.521 9.121 1.00 60.62 72 LEU A N 1
ATOM 552 C CA . LEU A 1 72 ? -31.891 -10.439 10.492 1.00 60.62 72 LEU A CA 1
ATOM 553 C C . LEU A 1 72 ? -30.437 -9.985 10.408 1.00 60.62 72 LEU A C 1
ATOM 555 O O . LEU A 1 72 ? -29.528 -10.812 10.396 1.00 60.62 72 LEU A O 1
ATOM 559 N N . ARG A 1 73 ? -30.229 -8.677 10.269 1.00 64.31 73 ARG A N 1
ATOM 560 C CA . ARG A 1 73 ? -28.920 -8.088 10.476 1.00 64.31 73 ARG A CA 1
ATOM 561 C C . ARG A 1 73 ? -28.546 -8.351 11.922 1.00 64.31 73 ARG A C 1
ATOM 563 O O . ARG A 1 73 ? -29.395 -8.278 12.813 1.00 64.31 73 ARG A O 1
ATOM 570 N N . SER A 1 74 ? -27.296 -8.729 12.153 1.00 83.94 74 SER A N 1
ATOM 571 C CA . SER A 1 74 ? -26.817 -8.828 13.527 1.00 83.94 74 SER A CA 1
ATOM 572 C C . SER A 1 74 ? -26.892 -7.442 14.178 1.00 83.94 74 SER A C 1
ATOM 574 O O . SER A 1 74 ? -26.841 -6.414 13.501 1.00 83.94 74 SER A O 1
ATOM 576 N N . PHE A 1 75 ? -26.992 -7.393 15.505 1.00 85.69 75 PHE A N 1
ATOM 577 C CA . PHE A 1 75 ? -26.928 -6.122 16.232 1.00 85.69 75 PHE A CA 1
ATOM 578 C C . PHE A 1 75 ? -25.656 -5.324 15.879 1.00 85.69 75 PHE A C 1
ATOM 580 O O . PHE A 1 75 ? -25.687 -4.102 15.778 1.00 85.69 75 PHE A O 1
ATOM 587 N N . GLU A 1 76 ? -24.548 -6.021 15.614 1.00 89.06 76 GLU A N 1
ATOM 588 C CA . GLU A 1 76 ? -23.292 -5.421 15.157 1.00 89.06 76 GLU A CA 1
ATOM 589 C C . GLU A 1 76 ? -23.432 -4.773 13.774 1.00 89.06 76 GLU A C 1
ATOM 591 O O . GLU A 1 76 ? -22.962 -3.658 13.562 1.00 89.06 76 GLU A O 1
ATOM 596 N N . GLU A 1 77 ? -24.110 -5.434 12.835 1.00 88.81 77 GLU A N 1
ATOM 597 C CA . GLU A 1 77 ? -24.393 -4.881 11.509 1.00 88.81 77 GLU A CA 1
ATOM 598 C C . GLU A 1 77 ? -25.323 -3.664 11.576 1.00 88.81 77 GLU A C 1
ATOM 600 O O . GLU A 1 77 ? -25.140 -2.716 10.810 1.00 88.81 77 GLU A O 1
ATOM 605 N N . GLU A 1 78 ? -26.299 -3.661 12.487 1.00 89.12 78 GLU A N 1
ATOM 606 C CA . GLU A 1 78 ? -27.162 -2.501 12.732 1.00 89.12 78 GLU A CA 1
ATOM 607 C C . GLU A 1 78 ? -26.376 -1.329 13.327 1.00 89.12 78 GLU A C 1
ATOM 609 O O . GLU A 1 78 ? -26.498 -0.210 12.829 1.00 89.12 78 GLU A O 1
ATOM 614 N N . ILE A 1 79 ? -25.504 -1.578 14.312 1.00 91.62 79 ILE A N 1
ATOM 615 C CA . ILE A 1 79 ? -24.607 -0.548 14.857 1.00 91.62 79 ILE A CA 1
ATOM 616 C C . ILE A 1 79 ? -23.687 0.003 13.766 1.00 91.62 79 ILE A C 1
ATOM 618 O O . ILE A 1 79 ? -23.526 1.216 13.672 1.00 91.62 79 ILE A O 1
ATOM 622 N N . LEU A 1 80 ? -23.093 -0.853 12.929 1.00 92.94 80 LEU A N 1
ATOM 623 C CA . LEU A 1 80 ? -22.219 -0.418 11.833 1.00 92.94 80 LEU A CA 1
ATOM 624 C C . LEU A 1 80 ? -22.977 0.363 10.755 1.00 92.94 80 LEU A C 1
ATOM 626 O O . LEU A 1 80 ? -22.416 1.264 10.131 1.00 92.94 80 LEU A O 1
ATOM 630 N N . ALA A 1 81 ? -24.238 0.020 10.499 1.00 91.56 81 ALA A N 1
ATOM 631 C CA . ALA A 1 81 ? -25.080 0.790 9.594 1.00 91.56 81 ALA A CA 1
ATOM 632 C C . ALA A 1 81 ? -25.400 2.170 10.187 1.00 91.56 81 ALA A C 1
ATOM 634 O O . ALA A 1 81 ? -25.261 3.178 9.494 1.00 91.56 81 ALA A O 1
ATOM 635 N N . GLU A 1 82 ? -25.760 2.223 11.470 1.00 93.44 82 GLU A N 1
ATOM 636 C CA . GLU A 1 82 ? -26.074 3.470 12.170 1.00 93.44 82 GLU A CA 1
ATOM 637 C C . GLU A 1 82 ? -24.835 4.363 12.331 1.00 93.44 82 GLU A C 1
ATOM 639 O O . GLU A 1 82 ? -24.917 5.576 12.140 1.00 93.44 82 GLU A O 1
ATOM 644 N N . SER A 1 83 ? -23.657 3.783 12.583 1.00 92.88 83 SER A N 1
ATOM 645 C CA . SER A 1 83 ? -22.397 4.527 12.719 1.00 92.88 83 SER A CA 1
ATOM 646 C C . SER A 1 83 ? -22.018 5.280 11.438 1.00 92.88 83 SER A C 1
ATOM 648 O O . SER A 1 83 ? -21.357 6.318 11.501 1.00 92.88 83 SER A O 1
ATOM 650 N N . ARG A 1 84 ? -22.462 4.784 10.276 1.00 96.00 84 ARG A N 1
ATOM 651 C CA . ARG A 1 84 ? -22.228 5.368 8.946 1.00 96.00 84 ARG A CA 1
ATOM 652 C C . ARG A 1 84 ? -23.299 6.375 8.525 1.00 96.00 84 ARG A C 1
ATOM 654 O O . ARG A 1 84 ? -23.161 6.987 7.467 1.00 96.00 84 ARG A O 1
ATOM 661 N N . ARG A 1 85 ? -24.364 6.565 9.311 1.00 95.88 85 ARG A N 1
ATOM 662 C CA . ARG A 1 85 ? -25.399 7.562 9.015 1.00 95.88 85 ARG A CA 1
ATOM 663 C C . ARG A 1 85 ? -24.822 8.971 9.124 1.00 95.88 85 ARG A C 1
ATOM 665 O O . ARG A 1 85 ? -24.055 9.259 10.037 1.00 95.88 85 ARG A O 1
ATOM 672 N N . LEU A 1 86 ? -25.226 9.860 8.219 1.00 96.12 86 LEU A N 1
ATOM 673 C CA . LEU A 1 86 ? -24.836 11.268 8.260 1.00 96.12 86 LEU A CA 1
ATOM 674 C C . LEU A 1 86 ? -25.649 12.052 9.300 1.00 96.12 86 LEU A C 1
ATOM 676 O O . LEU A 1 86 ? -26.860 11.863 9.452 1.00 96.12 86 LEU A O 1
ATOM 680 N N . VAL A 1 87 ? -24.970 12.965 9.985 1.00 94.38 87 VAL A N 1
ATOM 681 C CA . VAL A 1 87 ? -25.524 13.956 10.910 1.00 94.38 87 VAL A CA 1
ATOM 682 C C . VAL A 1 87 ? -24.969 15.335 10.563 1.00 94.38 87 VAL A C 1
ATOM 684 O O . VAL A 1 87 ? -23.819 15.462 10.145 1.00 94.38 87 VAL A O 1
ATOM 687 N N . ALA A 1 88 ? -25.794 16.368 10.723 1.00 93.38 88 ALA A N 1
ATOM 688 C CA . ALA A 1 88 ? -25.353 17.749 10.573 1.00 93.38 88 ALA A CA 1
ATOM 689 C C . ALA A 1 88 ? -24.624 18.198 11.848 1.00 93.38 88 ALA A C 1
ATOM 691 O O . ALA A 1 88 ? -25.170 18.090 12.946 1.00 93.38 88 ALA A O 1
ATOM 692 N N . VAL A 1 89 ? -23.408 18.713 11.692 1.00 89.44 89 VAL A N 1
ATOM 693 C CA . VAL A 1 89 ? -22.582 19.283 12.760 1.00 89.44 89 VAL A CA 1
ATOM 694 C C . VAL A 1 89 ? -22.261 20.728 12.399 1.00 89.44 89 VAL A C 1
ATOM 696 O O . VAL A 1 89 ? -21.820 21.006 11.286 1.00 89.44 89 VAL A O 1
ATOM 699 N N . GLY A 1 90 ? -22.501 21.649 13.332 1.00 87.38 90 GLY A N 1
ATOM 700 C CA . GLY A 1 90 ? -22.089 23.044 13.184 1.00 87.38 90 GLY A CA 1
ATOM 701 C C . GLY A 1 90 ? -20.618 23.219 13.545 1.00 87.38 90 GLY A C 1
ATOM 702 O O . GLY A 1 90 ? -20.208 22.842 14.641 1.00 87.38 90 GLY A O 1
ATOM 703 N N . GLU A 1 91 ? -19.840 23.803 12.638 1.00 81.62 91 GLU A N 1
ATOM 704 C CA . GLU A 1 91 ? -18.445 24.184 12.855 1.00 81.62 91 GLU A CA 1
ATOM 705 C C . GLU A 1 91 ? -18.298 25.671 12.490 1.00 81.62 91 GLU A C 1
ATOM 707 O O . GLU A 1 91 ? -18.242 26.051 11.319 1.00 81.62 91 GLU A O 1
ATOM 712 N N . GLY A 1 92 ? -18.338 26.539 13.509 1.00 84.06 92 GLY A N 1
ATOM 713 C CA . GLY A 1 92 ? -18.444 27.990 13.317 1.00 84.06 92 GLY A CA 1
ATOM 714 C C . GLY A 1 92 ? -19.743 28.374 12.598 1.00 84.06 92 GLY A C 1
ATOM 715 O O . GLY A 1 92 ? -20.825 27.979 13.029 1.00 84.06 92 GLY A O 1
ATOM 716 N N . ASP A 1 93 ? -19.620 29.104 11.486 1.00 82.88 93 ASP A N 1
ATOM 717 C CA . ASP A 1 93 ? -20.750 29.542 10.650 1.00 82.88 93 ASP A CA 1
ATOM 718 C C . ASP A 1 93 ? -21.143 28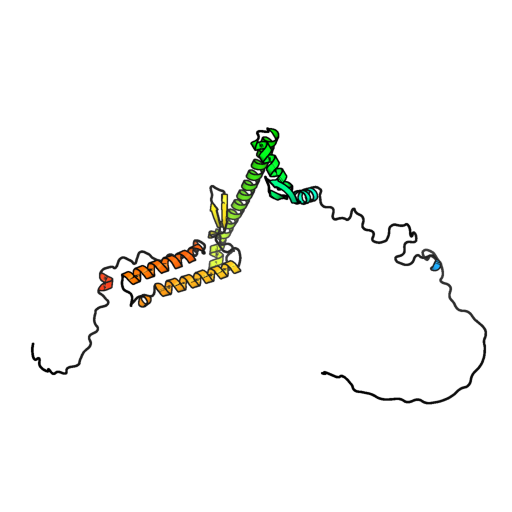.524 9.560 1.00 82.88 93 ASP A C 1
ATOM 720 O O . ASP A 1 93 ? -22.056 28.773 8.771 1.00 82.88 93 ASP A O 1
ATOM 724 N N . THR A 1 94 ? -20.462 27.373 9.478 1.00 86.56 94 THR A N 1
ATOM 725 C CA . THR A 1 94 ? -20.701 26.363 8.433 1.00 86.56 94 THR A CA 1
ATOM 726 C C . THR A 1 94 ? -21.322 25.092 9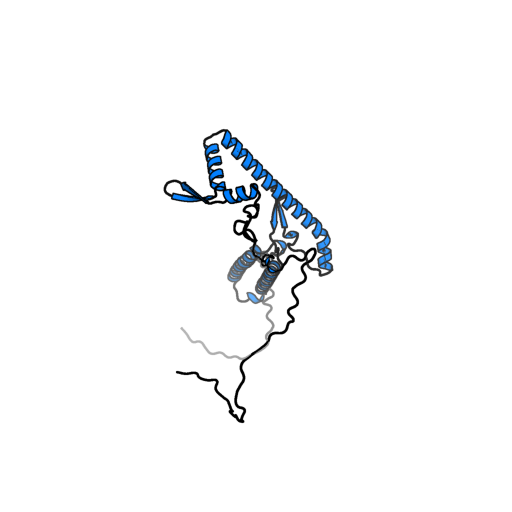.011 1.00 86.56 94 THR A C 1
ATOM 728 O O . THR A 1 94 ? -20.920 24.603 10.066 1.00 86.56 94 THR A O 1
ATOM 731 N N . LEU A 1 95 ? -22.295 24.521 8.296 1.00 87.94 95 LEU A N 1
ATOM 732 C CA . LEU A 1 95 ? -22.831 23.188 8.577 1.00 87.94 95 LEU A CA 1
ATOM 733 C C . LEU A 1 95 ? -22.077 22.146 7.749 1.00 87.94 95 LEU A C 1
ATOM 735 O O . LEU A 1 95 ? -22.057 22.225 6.521 1.00 87.94 95 LEU A O 1
ATOM 739 N N . MET A 1 96 ? -21.503 21.147 8.415 1.00 91.19 96 MET A N 1
ATOM 740 C CA . MET A 1 96 ? -20.888 19.990 7.768 1.00 91.19 96 MET A CA 1
ATOM 741 C C . MET A 1 96 ? -21.689 18.722 8.048 1.00 91.19 96 MET A C 1
ATOM 743 O O . MET A 1 96 ? -22.211 18.532 9.145 1.00 91.19 96 MET A O 1
ATOM 747 N N . TYR A 1 97 ? -21.758 17.829 7.064 1.00 93.69 97 TYR A N 1
ATOM 748 C CA . TYR A 1 97 ? -22.341 16.502 7.238 1.00 93.69 97 TYR A CA 1
ATOM 749 C C . TYR A 1 97 ? -21.227 15.489 7.462 1.00 93.69 97 TYR A C 1
ATOM 751 O O . TYR A 1 97 ? -20.406 15.263 6.578 1.00 93.69 97 TYR A O 1
ATOM 759 N N . LEU A 1 98 ? -21.214 14.884 8.644 1.00 94.50 98 LEU A N 1
ATOM 760 C CA . LEU A 1 98 ? -20.257 13.851 9.033 1.00 94.50 98 LEU A CA 1
ATOM 761 C C . LEU A 1 98 ? -21.011 12.588 9.425 1.00 94.50 98 LEU A C 1
ATOM 763 O O . LEU A 1 98 ? -22.176 12.647 9.820 1.00 94.50 98 LEU A O 1
ATOM 767 N N . THR A 1 99 ? -20.357 11.438 9.334 1.00 97.62 99 THR A N 1
ATOM 768 C CA . THR A 1 99 ? -20.931 10.192 9.845 1.00 97.62 99 THR A CA 1
ATOM 769 C C . THR A 1 99 ? -20.977 10.200 11.374 1.00 97.62 99 THR A C 1
ATOM 771 O O . THR A 1 99 ? -20.137 10.823 12.025 1.00 97.62 99 THR A O 1
ATOM 774 N N . VAL A 1 100 ? -21.923 9.476 11.979 1.00 96.50 100 VAL A N 1
ATOM 775 C CA . VAL A 1 100 ? -22.027 9.354 13.446 1.00 96.50 100 VAL A CA 1
ATOM 776 C C . VAL A 1 100 ? -20.684 8.942 14.066 1.00 96.50 100 VAL A C 1
ATOM 778 O O . VAL A 1 100 ? -20.238 9.567 15.026 1.00 96.50 100 VAL A O 1
ATOM 781 N N . GLN A 1 101 ? -19.985 7.961 13.491 1.00 95.38 101 GLN A N 1
ATOM 782 C CA . GLN A 1 101 ? -18.667 7.529 13.980 1.00 95.38 101 GLN A CA 1
ATOM 783 C C . GLN A 1 101 ? -17.598 8.633 13.921 1.00 95.38 101 GLN A C 1
ATOM 785 O O . GLN A 1 101 ? -16.822 8.767 14.865 1.00 95.38 101 GLN A O 1
ATOM 790 N N . GLU A 1 102 ? -17.571 9.455 12.868 1.00 95.25 102 GLU A N 1
ATOM 791 C CA . GLU A 1 102 ? -16.638 10.586 12.762 1.00 95.25 102 GLU A CA 1
ATOM 792 C C . GLU A 1 102 ? -16.957 11.660 13.803 1.00 95.25 102 GLU A C 1
ATOM 794 O O . GLU A 1 102 ? -16.049 12.203 14.432 1.00 95.25 102 GLU A O 1
ATOM 799 N N . THR A 1 103 ? -18.244 11.939 14.036 1.00 95.75 103 THR A N 1
ATOM 800 C CA . THR A 1 103 ? -18.653 12.906 15.066 1.00 95.75 103 THR A CA 1
ATOM 801 C C . THR A 1 103 ? -18.301 12.444 16.474 1.00 95.75 103 THR A C 1
ATOM 803 O O . THR A 1 103 ? -17.786 13.234 17.265 1.00 95.75 103 THR A O 1
ATOM 806 N N . LEU A 1 104 ? -18.503 11.158 16.775 1.00 95.12 104 LEU A N 1
ATOM 807 C CA . LEU A 1 104 ? -18.117 10.566 18.052 1.00 95.12 104 LEU A CA 1
ATOM 808 C C . LEU A 1 104 ? -16.599 10.591 18.234 1.00 95.12 104 LEU A C 1
ATOM 810 O O . LEU A 1 104 ? -16.130 10.944 19.312 1.00 95.12 104 LEU A O 1
ATOM 814 N N . ALA A 1 105 ? -15.831 10.276 17.187 1.00 95.31 105 ALA A N 1
ATOM 815 C CA . ALA A 1 105 ? -14.375 10.352 17.232 1.00 95.31 105 ALA A CA 1
ATOM 816 C C . ALA A 1 105 ? -13.894 11.776 17.558 1.00 95.31 105 ALA A C 1
ATOM 818 O O . ALA A 1 105 ? -13.077 11.942 18.462 1.00 95.31 105 ALA A O 1
ATOM 819 N N . ARG A 1 106 ? -14.4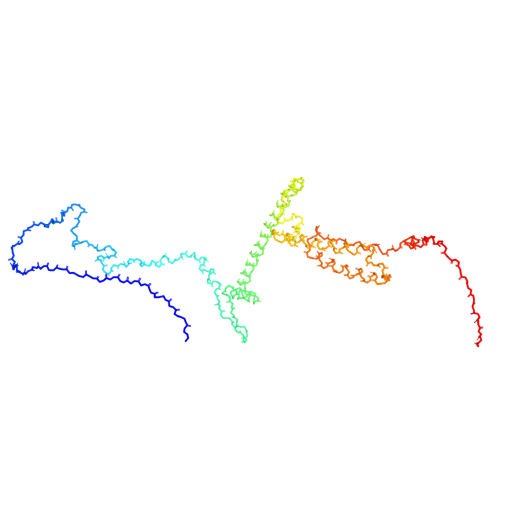44 12.804 16.894 1.00 94.69 106 ARG A N 1
ATOM 820 C CA . ARG A 1 106 ? -14.130 14.213 17.197 1.00 94.69 106 ARG A CA 1
ATOM 821 C C . ARG A 1 106 ? -14.475 14.576 18.638 1.00 94.69 106 ARG A C 1
ATOM 823 O O . ARG A 1 106 ? -13.624 15.108 19.337 1.00 94.69 106 ARG A O 1
ATOM 830 N N . LEU A 1 107 ? -15.670 14.214 19.110 1.00 94.25 107 LEU A N 1
ATOM 831 C CA . LEU A 1 107 ? -16.097 14.483 20.486 1.00 94.25 107 LEU A CA 1
ATOM 832 C C . LEU A 1 107 ? -15.149 13.860 21.523 1.00 94.25 107 LEU A C 1
ATOM 834 O O . LEU A 1 107 ? -14.783 14.512 22.501 1.00 94.25 107 LEU A O 1
ATOM 838 N N . ILE A 1 108 ? -14.747 12.604 21.304 1.00 95.88 108 ILE A N 1
ATOM 839 C CA . ILE A 1 108 ? -13.820 11.885 22.184 1.00 95.88 108 ILE A CA 1
ATOM 840 C C . ILE A 1 108 ? -12.452 12.577 22.203 1.00 95.88 108 ILE A C 1
ATOM 842 O O . ILE A 1 108 ? -11.886 12.799 23.274 1.00 95.88 108 ILE A O 1
ATOM 846 N N . VAL A 1 109 ? -11.934 12.958 21.034 1.00 96.81 109 VAL A N 1
ATOM 847 C CA . VAL A 1 109 ? -10.651 13.663 20.924 1.00 96.81 109 VAL A CA 1
ATOM 848 C C . VAL A 1 109 ? -10.727 15.045 21.577 1.00 96.81 109 VAL A C 1
ATOM 850 O O . VAL A 1 109 ? -9.858 15.373 22.379 1.00 96.81 109 VAL A O 1
ATOM 853 N N . ASP A 1 110 ? -11.781 15.821 21.334 1.00 96.44 110 ASP A N 1
ATOM 854 C CA . ASP A 1 110 ? -11.969 17.150 21.926 1.00 96.44 110 ASP A CA 1
ATOM 855 C C . ASP A 1 110 ? -12.063 17.091 23.454 1.00 96.44 110 ASP A C 1
ATOM 857 O O . ASP A 1 110 ? -11.487 17.929 24.152 1.00 96.44 110 ASP A O 1
ATOM 861 N N . GLY A 1 111 ? -12.769 16.093 23.995 1.00 96.94 111 GLY A N 1
ATOM 862 C CA . GLY A 1 111 ? -12.823 15.840 25.435 1.00 96.94 111 GLY A CA 1
ATOM 863 C C . GLY A 1 111 ? -11.447 15.500 26.012 1.00 96.94 111 GLY A C 1
ATOM 864 O O . GLY A 1 111 ? -11.070 16.014 27.068 1.00 96.94 111 GLY A O 1
ATOM 865 N N . ALA A 1 112 ? -10.663 14.693 25.293 1.00 96.75 112 ALA A N 1
ATOM 866 C CA . ALA A 1 112 ? -9.303 14.347 25.688 1.00 96.75 112 ALA A CA 1
ATOM 867 C C . ALA A 1 112 ? -8.365 15.567 25.661 1.00 96.75 112 ALA A C 1
ATOM 869 O O . ALA A 1 112 ? -7.614 15.778 26.611 1.00 96.75 112 ALA A O 1
ATOM 870 N N . LEU A 1 113 ? -8.449 16.407 24.621 1.00 97.06 113 LEU A N 1
ATOM 871 C CA . LEU A 1 113 ? -7.665 17.643 24.490 1.00 97.06 113 LEU A CA 1
ATOM 872 C C . LEU A 1 113 ? -7.997 18.666 25.584 1.00 97.06 113 LEU A C 1
ATOM 874 O O . LEU A 1 113 ? -7.123 19.412 26.017 1.00 97.06 113 LEU A O 1
ATOM 878 N N . LYS A 1 114 ? -9.240 18.667 26.079 1.00 96.75 114 LYS A N 1
ATOM 879 C CA . LYS A 1 114 ? -9.670 19.472 27.235 1.00 96.75 114 LYS A CA 1
ATOM 880 C C . LYS A 1 114 ? -9.223 18.894 28.587 1.00 96.75 114 LYS A C 1
ATOM 882 O O . LYS A 1 114 ? -9.471 19.515 29.617 1.00 96.75 114 LYS A O 1
ATOM 887 N N . GLY A 1 115 ? -8.557 17.736 28.602 1.00 94.56 115 GLY A N 1
ATOM 888 C CA . GLY A 1 115 ? -7.976 17.128 29.802 1.00 94.56 115 GLY A CA 1
ATOM 889 C C . GLY A 1 115 ? -8.926 16.240 30.610 1.00 94.56 115 GLY A C 1
ATOM 890 O O . GLY A 1 115 ? -8.598 15.870 31.740 1.00 94.56 115 GLY A O 1
ATOM 891 N N . ASP A 1 116 ? -10.089 15.870 30.066 1.00 97.62 116 ASP A N 1
ATOM 892 C CA . ASP A 1 116 ? -10.986 14.927 30.734 1.00 97.62 116 ASP A CA 1
ATOM 893 C C . ASP A 1 116 ? -10.362 13.521 30.753 1.00 97.62 116 ASP A C 1
ATOM 895 O O . ASP A 1 116 ? -10.125 12.896 29.715 1.00 97.62 116 ASP A O 1
ATOM 899 N N . LYS A 1 117 ? -10.116 13.000 31.960 1.00 96.44 117 LYS A N 1
ATOM 900 C CA . LYS A 1 117 ? -9.438 11.715 32.181 1.00 96.44 117 LYS A CA 1
ATOM 901 C C . LYS A 1 117 ? -10.159 10.534 31.528 1.00 96.44 117 LYS A C 1
ATOM 903 O O . LYS A 1 117 ? -9.487 9.585 31.119 1.00 96.44 117 LYS A O 1
ATOM 908 N N . PHE A 1 118 ? -11.492 10.561 31.448 1.00 96.56 118 PHE A N 1
ATOM 909 C CA . PHE A 1 118 ? -12.259 9.496 30.802 1.00 96.56 118 PHE A CA 1
ATOM 910 C C . PHE A 1 118 ? -11.971 9.469 29.299 1.00 96.56 118 PHE A C 1
ATOM 912 O O . PHE A 1 118 ? -11.585 8.427 28.765 1.00 96.56 118 PHE A O 1
ATOM 919 N N . TYR A 1 119 ? -12.072 10.625 28.641 1.00 97.12 119 TYR A N 1
ATOM 920 C CA . TYR A 1 119 ? -11.812 10.746 27.209 1.00 97.12 119 TYR A CA 1
ATOM 921 C C . TYR A 1 119 ? -10.339 10.523 26.862 1.00 97.12 119 TYR A C 1
ATOM 923 O O . TYR A 1 119 ? -10.059 9.820 25.899 1.00 97.12 119 TYR A O 1
ATOM 931 N N . VAL A 1 120 ? -9.388 11.009 27.672 1.00 97.38 120 VAL A N 1
ATOM 932 C CA . VAL A 1 120 ? -7.953 10.709 27.488 1.00 97.38 120 VAL A CA 1
ATOM 933 C C . VAL A 1 120 ? -7.707 9.198 27.493 1.00 97.38 120 VAL A C 1
ATOM 935 O O . VAL A 1 120 ? -7.030 8.677 26.606 1.00 97.38 120 VAL A O 1
ATOM 938 N N . LYS A 1 121 ? -8.292 8.471 28.455 1.00 97.44 121 LYS A N 1
ATOM 939 C CA . LYS A 1 121 ? -8.154 7.011 28.534 1.00 97.44 121 LYS A CA 1
ATOM 940 C C . LYS A 1 121 ? -8.798 6.309 27.335 1.00 97.44 121 LYS A C 1
ATOM 942 O O . LYS A 1 121 ? -8.198 5.379 26.799 1.00 97.44 121 LYS A O 1
ATOM 947 N N . LEU A 1 122 ? -9.986 6.743 26.913 1.00 97.06 122 LEU A N 1
ATOM 948 C CA . LEU A 1 122 ? -10.684 6.175 25.757 1.00 97.06 122 LEU A CA 1
ATOM 949 C C . LEU A 1 122 ? -9.898 6.402 24.457 1.00 97.06 122 LEU A C 1
ATOM 951 O O . LEU A 1 122 ? -9.674 5.455 23.706 1.00 97.06 122 LEU A O 1
ATOM 955 N N . THR A 1 123 ? -9.403 7.620 24.230 1.00 96.44 123 THR A N 1
ATOM 956 C CA . THR A 1 123 ? -8.547 7.952 23.084 1.00 96.44 123 THR A CA 1
ATOM 957 C C . THR A 1 123 ? -7.286 7.097 23.076 1.00 96.44 123 THR A C 1
ATOM 959 O O . THR A 1 123 ? -6.963 6.506 22.050 1.00 96.44 123 THR A O 1
ATOM 962 N N . GLN A 1 124 ? -6.608 6.946 24.221 1.00 97.06 124 GLN A N 1
ATOM 963 C CA . GLN A 1 124 ? -5.424 6.090 24.322 1.00 97.06 124 GLN A CA 1
ATOM 964 C C . GLN A 1 124 ? -5.733 4.634 23.946 1.00 97.06 124 GLN A C 1
ATOM 966 O O . GLN A 1 124 ? -4.955 4.010 23.229 1.00 97.06 124 GLN A O 1
ATOM 971 N N . GLN A 1 125 ? -6.871 4.090 24.391 1.00 96.62 125 GLN A N 1
ATOM 972 C CA . GLN A 1 125 ? -7.289 2.728 24.043 1.00 96.62 125 GLN A CA 1
ATOM 973 C C . GLN A 1 125 ? -7.547 2.571 22.543 1.00 96.62 125 GLN A C 1
ATOM 975 O O . GLN A 1 125 ? -7.064 1.609 21.948 1.00 96.62 125 GLN A O 1
ATOM 980 N N . VAL A 1 126 ? -8.266 3.516 21.931 1.00 95.38 126 VAL A N 1
ATOM 981 C CA . VAL A 1 126 ? -8.549 3.503 20.488 1.00 95.38 126 VAL A CA 1
ATOM 982 C C . VAL A 1 126 ? -7.256 3.616 19.680 1.00 95.38 126 VAL A C 1
ATOM 984 O O . VAL A 1 126 ? -7.049 2.822 18.766 1.00 95.38 126 VAL A O 1
ATOM 987 N N . VAL A 1 127 ? -6.357 4.536 20.043 1.00 96.38 127 VAL A N 1
ATOM 988 C CA . VAL A 1 127 ? -5.070 4.730 19.354 1.00 96.38 127 VAL A CA 1
ATOM 989 C C . VAL A 1 127 ? -4.187 3.493 19.482 1.00 96.38 127 VAL A C 1
ATOM 991 O O . VAL A 1 127 ? -3.688 3.001 18.476 1.00 96.38 127 VAL A O 1
ATOM 994 N N . THR A 1 128 ? -4.024 2.938 20.684 1.00 96.81 128 THR A N 1
ATOM 995 C CA . THR A 1 128 ? -3.218 1.724 20.881 1.00 96.81 128 THR A CA 1
ATOM 996 C C . THR A 1 128 ? -3.811 0.521 20.146 1.00 96.81 128 THR A C 1
ATOM 998 O O . THR A 1 128 ? -3.065 -0.256 19.555 1.00 96.81 128 THR A O 1
ATOM 1001 N N . ALA A 1 129 ? -5.138 0.363 20.136 1.00 95.69 129 ALA A N 1
ATOM 1002 C CA . ALA A 1 129 ? -5.791 -0.697 19.372 1.00 95.69 129 ALA A CA 1
ATOM 1003 C C . ALA A 1 129 ? -5.597 -0.515 17.856 1.00 95.69 129 ALA A C 1
ATOM 1005 O O . ALA A 1 129 ? -5.317 -1.493 17.164 1.00 95.69 129 ALA A O 1
ATOM 1006 N N . ALA A 1 130 ? -5.689 0.720 17.352 1.00 94.50 130 ALA A N 1
ATOM 1007 C CA . ALA A 1 130 ? -5.450 1.041 15.947 1.00 94.50 130 ALA A CA 1
ATOM 1008 C C . ALA A 1 130 ? -3.991 0.784 15.541 1.00 94.50 130 ALA A C 1
ATOM 1010 O O . ALA A 1 130 ? -3.755 0.082 14.565 1.00 94.50 130 ALA A O 1
ATOM 1011 N N . GLN A 1 131 ? -3.023 1.256 16.334 1.00 93.81 131 GLN A N 1
ATOM 1012 C CA . GLN A 1 131 ? -1.592 1.015 16.113 1.00 93.81 131 GLN A CA 1
ATOM 1013 C C . GLN A 1 131 ? -1.250 -0.474 16.144 1.00 93.81 131 GLN A C 1
ATOM 1015 O O . GLN A 1 131 ? -0.488 -0.953 15.311 1.00 93.81 131 GLN A O 1
ATOM 1020 N N . LYS A 1 132 ? -1.823 -1.228 17.092 1.00 94.88 132 LYS A N 1
ATOM 1021 C CA . LYS A 1 132 ? -1.627 -2.678 17.158 1.00 94.88 132 LYS A CA 1
ATOM 1022 C C . LYS A 1 132 ? -2.194 -3.366 15.920 1.00 94.88 132 LYS A C 1
ATOM 1024 O O . LYS A 1 132 ? -1.515 -4.207 15.346 1.00 94.88 132 LYS A O 1
ATOM 1029 N N . LYS A 1 133 ? -3.410 -3.002 15.504 1.00 94.94 133 LYS A N 1
ATOM 1030 C CA . LYS A 1 133 ? -4.031 -3.546 14.293 1.00 94.94 133 LYS A CA 1
ATOM 1031 C C . LYS A 1 133 ? -3.184 -3.243 13.055 1.00 94.94 133 LYS A C 1
ATOM 1033 O O . LYS A 1 133 ? -2.917 -4.156 12.287 1.00 94.94 133 LYS A O 1
ATOM 1038 N N . GLU A 1 134 ? -2.713 -2.007 12.907 1.00 91.44 134 GLU A N 1
ATOM 1039 C CA . GLU A 1 134 ? -1.820 -1.608 11.816 1.00 91.44 134 GLU A CA 1
ATOM 1040 C C . GLU A 1 134 ? -0.510 -2.412 11.841 1.00 91.44 134 GLU A C 1
ATOM 1042 O O . GLU A 1 134 ? -0.096 -2.951 10.820 1.00 91.44 134 GLU A O 1
ATOM 1047 N N . ALA A 1 135 ? 0.122 -2.562 13.009 1.00 91.06 135 ALA A N 1
ATOM 1048 C CA . ALA A 1 135 ? 1.345 -3.349 13.157 1.00 91.06 135 ALA A CA 1
ATOM 1049 C C . ALA A 1 135 ? 1.128 -4.843 12.864 1.00 91.06 135 ALA A C 1
ATOM 1051 O O . ALA A 1 135 ? 1.992 -5.487 12.271 1.00 91.06 135 ALA A O 1
ATOM 1052 N N . ASP A 1 136 ? -0.014 -5.402 13.265 1.00 92.75 136 ASP A N 1
ATOM 1053 C CA . ASP A 1 136 ? -0.383 -6.791 12.992 1.00 92.75 136 ASP A CA 1
ATOM 1054 C C . ASP A 1 136 ? -0.658 -7.009 11.490 1.00 92.75 136 ASP A C 1
ATOM 1056 O O . ASP A 1 136 ? -0.202 -8.005 10.929 1.00 92.75 136 ASP A O 1
ATOM 1060 N N . GLU A 1 137 ? -1.329 -6.063 10.821 1.00 91.19 137 GLU A N 1
ATOM 1061 C CA . GLU A 1 137 ? -1.548 -6.070 9.367 1.00 91.19 137 GLU A CA 1
ATOM 1062 C C . GLU A 1 137 ? -0.228 -5.953 8.595 1.00 91.19 137 GLU A C 1
ATOM 1064 O O . GLU A 1 137 ? 0.025 -6.756 7.695 1.00 91.19 137 GLU A O 1
ATOM 1069 N N . LYS A 1 138 ? 0.649 -5.015 8.982 1.00 90.69 138 LYS A N 1
ATOM 1070 C CA . LYS A 1 138 ? 1.990 -4.869 8.393 1.00 90.69 138 LYS A CA 1
ATOM 1071 C C . LYS A 1 138 ? 2.825 -6.129 8.581 1.00 90.69 138 LYS A C 1
ATOM 1073 O O . LYS A 1 138 ? 3.415 -6.616 7.622 1.00 90.69 138 LYS A O 1
ATOM 1078 N N . ARG A 1 139 ? 2.822 -6.711 9.786 1.00 91.06 139 ARG A N 1
ATOM 1079 C CA . ARG A 1 139 ? 3.528 -7.968 10.072 1.00 91.06 139 ARG A CA 1
ATOM 1080 C C . ARG A 1 139 ? 3.007 -9.115 9.209 1.00 91.06 139 ARG A C 1
ATOM 1082 O O . ARG A 1 139 ? 3.812 -9.829 8.623 1.00 91.06 139 ARG A O 1
ATOM 1089 N N . GLY A 1 140 ? 1.687 -9.268 9.094 1.00 93.38 140 GLY A N 1
ATOM 1090 C CA . GLY A 1 140 ? 1.083 -10.296 8.242 1.00 93.38 140 GLY A CA 1
ATOM 1091 C C . GLY A 1 140 ? 1.410 -10.102 6.758 1.00 93.38 140 GLY A C 1
ATOM 1092 O O . GLY A 1 140 ? 1.718 -11.068 6.061 1.00 93.38 140 GLY A O 1
ATOM 1093 N N . LEU A 1 141 ? 1.404 -8.856 6.275 1.00 92.75 141 LEU A N 1
ATOM 1094 C CA . LEU A 1 141 ? 1.790 -8.537 4.900 1.00 92.75 141 LEU A CA 1
ATOM 1095 C C . LEU A 1 141 ? 3.276 -8.826 4.644 1.00 92.75 141 LEU A C 1
ATOM 1097 O O . LEU A 1 141 ? 3.613 -9.407 3.614 1.00 92.75 141 LEU A O 1
ATOM 1101 N N . MET A 1 142 ? 4.153 -8.463 5.581 1.00 92.50 142 MET A N 1
ATOM 1102 C CA . MET A 1 142 ? 5.587 -8.753 5.525 1.00 92.50 142 MET A CA 1
ATOM 1103 C C . MET A 1 142 ? 5.860 -10.258 5.509 1.00 92.50 142 MET A C 1
ATOM 1105 O O . MET A 1 142 ? 6.623 -10.725 4.669 1.00 92.50 142 MET A O 1
ATOM 1109 N N . GLU A 1 143 ? 5.212 -11.024 6.385 1.00 92.88 143 GLU A N 1
ATOM 1110 C CA . GLU A 1 143 ? 5.330 -12.485 6.429 1.00 92.88 143 GLU A CA 1
ATOM 1111 C C . GLU A 1 143 ? 4.887 -13.121 5.104 1.00 92.88 143 GLU A C 1
ATOM 1113 O O . GLU A 1 143 ? 5.607 -13.943 4.537 1.00 92.88 143 GLU A O 1
ATOM 1118 N N . ALA A 1 144 ? 3.752 -12.682 4.551 1.00 93.69 144 ALA A N 1
ATOM 1119 C CA . ALA A 1 144 ? 3.279 -13.144 3.249 1.00 93.69 144 ALA A CA 1
ATOM 1120 C C . ALA A 1 144 ? 4.246 -12.779 2.108 1.00 93.69 144 ALA A C 1
ATOM 1122 O O . ALA A 1 144 ? 4.457 -13.580 1.197 1.00 93.69 144 ALA A O 1
ATOM 1123 N N . ALA A 1 145 ? 4.845 -11.587 2.153 1.00 93.12 145 ALA A N 1
ATOM 1124 C CA . ALA A 1 145 ? 5.806 -11.124 1.158 1.00 93.12 145 ALA A CA 1
ATOM 1125 C C . ALA A 1 145 ? 7.128 -11.904 1.210 1.00 93.12 145 ALA A C 1
ATOM 1127 O O . ALA A 1 145 ? 7.654 -12.269 0.159 1.00 93.12 145 ALA A O 1
ATOM 1128 N N . LEU A 1 146 ? 7.640 -12.194 2.410 1.00 92.31 146 LEU A N 1
ATOM 1129 C CA . LEU A 1 146 ? 8.817 -13.044 2.603 1.00 92.31 146 LEU A CA 1
ATOM 1130 C C . LEU A 1 146 ? 8.543 -14.464 2.111 1.00 92.31 146 LEU A C 1
ATOM 1132 O O . LEU A 1 146 ? 9.264 -14.953 1.250 1.00 92.31 146 LEU A O 1
ATOM 1136 N N . ALA A 1 147 ? 7.431 -15.069 2.534 1.00 91.94 147 ALA A N 1
ATOM 1137 C CA . ALA A 1 147 ? 7.041 -16.400 2.075 1.00 91.94 147 ALA A CA 1
ATOM 1138 C C . ALA A 1 147 ? 6.876 -16.468 0.545 1.00 91.94 147 ALA A C 1
ATOM 1140 O O . ALA A 1 147 ? 7.214 -17.473 -0.081 1.00 91.94 147 ALA A O 1
ATOM 1141 N N . TYR A 1 148 ? 6.368 -15.399 -0.075 1.00 92.19 148 TYR A N 1
ATOM 1142 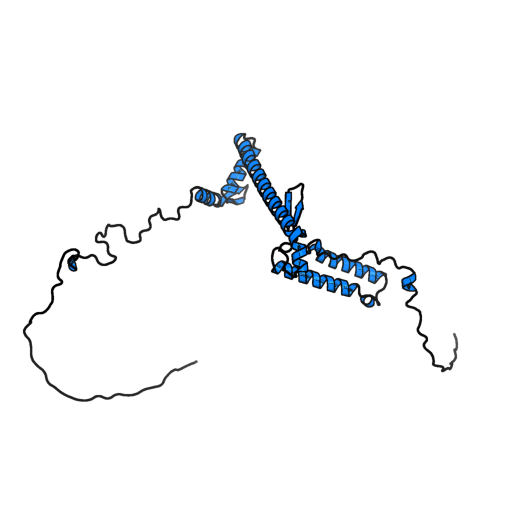C CA . TYR A 1 148 ? 6.286 -15.293 -1.528 1.00 92.19 148 TYR A CA 1
ATOM 1143 C C . TYR A 1 148 ? 7.672 -15.252 -2.178 1.00 92.19 148 TYR A C 1
ATOM 1145 O O . TYR A 1 148 ? 7.908 -15.986 -3.138 1.00 92.19 148 TYR A O 1
ATOM 1153 N N . LYS A 1 149 ? 8.584 -14.411 -1.672 1.00 89.94 149 LYS A N 1
ATOM 1154 C CA . LYS A 1 149 ? 9.958 -14.326 -2.181 1.00 89.94 149 LYS A CA 1
ATOM 1155 C C . LYS A 1 149 ? 10.685 -15.656 -2.050 1.00 89.94 149 LYS A C 1
ATOM 1157 O O . LYS A 1 149 ? 11.173 -16.146 -3.061 1.00 89.94 149 LYS A O 1
ATOM 1162 N N . ASP A 1 150 ? 10.649 -16.266 -0.870 1.00 89.06 150 ASP A N 1
ATOM 1163 C CA . ASP A 1 150 ? 11.291 -17.553 -0.591 1.00 89.06 150 ASP A CA 1
ATOM 1164 C C . ASP A 1 150 ? 10.764 -18.648 -1.525 1.00 89.06 150 ASP A C 1
ATOM 1166 O O . ASP A 1 150 ? 11.529 -19.420 -2.102 1.00 89.06 150 ASP A O 1
ATOM 1170 N N . LYS A 1 151 ? 9.440 -18.697 -1.733 1.00 87.56 151 LYS A N 1
ATOM 1171 C CA . LYS A 1 151 ? 8.821 -19.669 -2.641 1.00 87.56 151 LYS A CA 1
ATOM 1172 C C . LYS A 1 151 ? 9.358 -19.536 -4.065 1.00 87.56 151 LYS A C 1
ATOM 1174 O O . LYS A 1 151 ? 9.645 -20.538 -4.719 1.00 87.56 151 LYS A O 1
ATOM 1179 N N . TRP A 1 152 ? 9.433 -18.310 -4.570 1.00 85.31 152 TRP A N 1
ATOM 1180 C CA . TRP A 1 152 ? 9.771 -18.082 -5.967 1.00 85.31 152 TRP A CA 1
ATOM 1181 C C . TRP A 1 152 ? 11.271 -17.991 -6.229 1.00 85.31 152 TRP A C 1
ATOM 1183 O O . TRP A 1 152 ? 11.661 -18.271 -7.355 1.00 85.31 152 TRP A O 1
ATOM 1193 N N . GLU A 1 153 ? 12.114 -17.696 -5.237 1.00 75.81 153 GLU A N 1
ATOM 1194 C CA . GLU A 1 153 ? 13.578 -17.694 -5.380 1.00 75.81 153 GLU A CA 1
ATOM 1195 C C . GLU A 1 153 ? 14.090 -19.027 -5.956 1.00 75.81 153 GLU A C 1
ATOM 1197 O O . GLU A 1 153 ? 14.876 -19.044 -6.903 1.00 75.81 153 GLU A O 1
ATOM 1202 N N . PHE A 1 154 ? 13.544 -20.154 -5.486 1.00 69.81 154 PHE A N 1
ATOM 1203 C CA . PHE A 1 154 ? 13.910 -21.490 -5.972 1.00 69.81 154 PHE A CA 1
ATOM 1204 C C . PHE A 1 154 ? 13.198 -21.907 -7.268 1.00 69.81 154 PHE A C 1
ATOM 1206 O O . PHE A 1 154 ? 13.757 -22.640 -8.089 1.00 69.81 154 PHE A O 1
ATOM 1213 N N . GLU A 1 155 ? 11.950 -21.483 -7.468 1.00 77.25 155 GLU A N 1
ATOM 1214 C CA . GLU A 1 155 ? 11.149 -21.899 -8.626 1.00 77.25 155 GLU A CA 1
ATOM 1215 C C . GLU A 1 155 ? 11.435 -21.055 -9.879 1.00 77.25 155 GLU A C 1
ATOM 1217 O O . GLU A 1 155 ? 11.229 -21.525 -11.001 1.00 77.25 155 GLU A O 1
ATOM 1222 N N . TYR A 1 156 ? 11.953 -19.837 -9.717 1.00 76.75 156 TYR A N 1
ATOM 1223 C CA . TYR A 1 156 ? 12.123 -18.870 -10.799 1.00 76.75 156 TYR A CA 1
ATOM 1224 C C . TYR A 1 156 ? 13.124 -19.321 -11.867 1.00 76.75 156 TYR A C 1
ATOM 1226 O O . TYR A 1 156 ? 12.794 -19.334 -13.057 1.00 76.75 156 TYR A O 1
ATOM 1234 N N . GLU A 1 157 ? 14.319 -19.770 -11.468 1.00 75.69 157 GLU A N 1
ATOM 1235 C CA . GLU A 1 157 ? 15.327 -20.246 -12.425 1.00 75.69 157 GLU A CA 1
ATOM 1236 C C . GLU A 1 157 ? 14.821 -21.432 -13.249 1.00 75.69 157 GLU A C 1
ATOM 1238 O O . GLU A 1 157 ? 15.073 -21.536 -14.453 1.00 75.69 157 GLU A O 1
ATOM 1243 N N . ARG A 1 158 ? 14.070 -22.329 -12.603 1.00 81.00 158 ARG A N 1
ATOM 1244 C CA . ARG A 1 158 ? 13.451 -23.472 -13.267 1.00 81.00 158 ARG A CA 1
ATOM 1245 C C . ARG A 1 158 ? 12.427 -23.012 -14.302 1.00 81.00 158 ARG A C 1
ATOM 1247 O O . ARG A 1 158 ? 12.433 -23.544 -15.412 1.00 81.00 158 ARG A O 1
ATOM 1254 N N . LEU A 1 159 ? 11.561 -22.059 -13.954 1.00 83.31 159 LEU A N 1
ATOM 1255 C CA . LEU A 1 159 ? 10.535 -21.546 -14.864 1.00 83.31 159 LEU A CA 1
ATOM 1256 C C . LEU A 1 159 ? 11.153 -20.930 -16.118 1.00 83.31 159 LEU A C 1
ATOM 1258 O O . LEU A 1 159 ? 10.713 -21.253 -17.219 1.00 83.31 159 LEU A O 1
ATOM 1262 N N . ILE A 1 160 ? 12.209 -20.124 -15.963 1.00 78.75 160 ILE A N 1
ATOM 1263 C CA . ILE A 1 160 ? 12.922 -19.533 -17.103 1.00 78.75 160 ILE A CA 1
ATOM 1264 C C . ILE A 1 160 ? 13.519 -20.625 -17.990 1.00 78.75 160 ILE A C 1
ATOM 1266 O O . ILE A 1 160 ? 13.287 -20.617 -19.198 1.00 78.75 160 ILE A O 1
ATOM 1270 N N . ARG A 1 161 ? 14.246 -21.594 -17.410 1.00 81.62 161 ARG A N 1
ATOM 1271 C CA . ARG A 1 161 ? 14.857 -22.694 -18.185 1.00 81.62 161 ARG A CA 1
ATOM 1272 C C . ARG A 1 161 ? 13.820 -23.521 -18.945 1.00 81.62 161 ARG A C 1
ATOM 1274 O O . ARG A 1 161 ? 14.121 -24.034 -20.016 1.00 81.62 161 ARG A O 1
ATOM 1281 N N . GLN A 1 162 ? 12.617 -23.662 -18.393 1.00 85.25 162 GLN A N 1
ATOM 1282 C CA . GLN A 1 162 ? 11.515 -24.420 -18.993 1.00 85.25 162 GLN A CA 1
ATOM 1283 C C . GLN A 1 162 ? 10.609 -23.568 -19.898 1.00 85.25 162 GLN A C 1
ATOM 1285 O O . GLN A 1 162 ? 9.673 -24.109 -20.484 1.00 85.25 162 GLN A O 1
ATOM 1290 N N . GLY A 1 163 ? 10.856 -22.258 -20.020 1.00 80.38 163 GLY A N 1
ATOM 1291 C CA . GLY A 1 163 ? 10.017 -21.341 -20.801 1.00 80.38 163 GLY A CA 1
ATOM 1292 C C . GLY A 1 163 ? 8.589 -21.193 -20.259 1.00 80.38 163 GLY A C 1
ATOM 1293 O O . GLY A 1 163 ? 7.668 -20.877 -21.011 1.00 80.38 163 GLY A O 1
ATOM 1294 N N . LEU A 1 164 ? 8.385 -21.461 -18.969 1.00 83.44 164 LEU A N 1
ATOM 1295 C CA . LEU A 1 164 ? 7.084 -21.395 -18.311 1.00 83.44 164 LEU A CA 1
ATOM 1296 C C . LEU A 1 164 ? 6.763 -19.961 -17.854 1.00 83.44 164 LEU A C 1
ATOM 1298 O O . LEU A 1 164 ? 7.671 -19.158 -17.632 1.00 83.44 164 LEU A O 1
ATOM 1302 N N . PRO A 1 165 ? 5.470 -19.612 -17.706 1.00 80.88 165 PRO A N 1
ATOM 1303 C CA . PRO A 1 165 ? 5.078 -18.271 -17.297 1.00 80.88 165 PRO A CA 1
ATOM 1304 C C . PRO A 1 165 ? 5.603 -17.948 -15.894 1.00 80.88 165 PRO A C 1
ATOM 1306 O O . PRO A 1 165 ? 5.331 -18.667 -14.934 1.00 80.88 165 PRO A O 1
ATOM 1309 N N . VAL A 1 166 ? 6.329 -16.835 -15.792 1.00 82.25 166 VAL A N 1
ATOM 1310 C CA . VAL A 1 166 ? 6.822 -16.293 -14.521 1.00 82.25 166 VAL A CA 1
ATOM 1311 C C . VAL A 1 166 ? 5.669 -15.776 -13.653 1.00 82.25 166 VAL A C 1
ATOM 1313 O O . VAL A 1 166 ? 4.651 -15.315 -14.189 1.00 82.25 166 VAL A O 1
ATOM 1316 N N . PRO A 1 167 ? 5.809 -15.835 -12.320 1.00 86.44 167 PRO A N 1
ATOM 1317 C CA . PRO A 1 167 ? 4.788 -15.342 -11.409 1.00 86.44 167 PRO A CA 1
ATOM 1318 C C . PRO A 1 167 ? 4.606 -13.822 -11.510 1.00 86.44 167 PRO A C 1
ATOM 1320 O O . PRO A 1 167 ? 5.530 -13.077 -11.843 1.00 86.44 167 PRO A O 1
ATOM 1323 N N . LEU A 1 168 ? 3.385 -13.374 -11.211 1.00 85.19 168 LEU A N 1
ATOM 1324 C CA . LEU A 1 168 ? 3.040 -11.965 -11.052 1.00 85.19 168 LEU A CA 1
ATOM 1325 C C . LEU A 1 168 ? 2.551 -11.723 -9.616 1.00 85.19 168 LEU A C 1
ATOM 1327 O O . LEU A 1 168 ? 1.693 -12.484 -9.154 1.00 85.19 168 LEU A O 1
ATOM 1331 N N . PRO A 1 169 ? 3.036 -10.677 -8.923 1.00 88.50 169 PRO A N 1
ATOM 1332 C CA . PRO A 1 169 ? 4.165 -9.812 -9.297 1.00 88.50 169 PRO A CA 1
ATOM 1333 C C . PRO A 1 169 ? 5.522 -10.543 -9.264 1.00 88.50 169 PRO A C 1
ATOM 1335 O O . PRO A 1 169 ? 5.661 -11.576 -8.626 1.00 88.50 169 PRO A O 1
ATOM 1338 N N . HIS A 1 170 ? 6.545 -10.023 -9.946 1.00 86.44 170 HIS A N 1
ATOM 1339 C CA . HIS A 1 170 ? 7.887 -10.616 -9.864 1.00 86.44 170 HIS A CA 1
ATOM 1340 C C . HIS A 1 170 ? 8.438 -10.514 -8.421 1.00 86.44 170 HIS A C 1
ATOM 1342 O O . HIS A 1 170 ? 8.229 -9.475 -7.793 1.00 86.44 170 HIS A O 1
ATOM 1348 N N . PRO A 1 171 ? 9.181 -11.507 -7.892 1.00 86.56 171 PRO A N 1
ATOM 1349 C CA . PRO A 1 171 ? 9.740 -11.449 -6.533 1.00 86.56 171 PRO A CA 1
ATOM 1350 C C . PRO A 1 171 ? 10.581 -10.192 -6.252 1.00 86.56 171 PRO A C 1
ATOM 1352 O O . PRO A 1 171 ? 10.349 -9.511 -5.255 1.00 86.56 171 PRO A O 1
ATOM 1355 N N . ASP A 1 172 ? 11.484 -9.814 -7.165 1.00 86.88 172 ASP A N 1
ATOM 1356 C CA . ASP A 1 172 ? 12.288 -8.576 -7.064 1.00 86.88 172 ASP A CA 1
ATOM 1357 C C . ASP A 1 172 ? 11.471 -7.279 -7.143 1.00 86.88 172 ASP A C 1
ATOM 1359 O O . ASP A 1 172 ? 11.960 -6.214 -6.770 1.00 86.88 172 ASP A O 1
ATOM 1363 N N . ASP A 1 173 ? 10.226 -7.348 -7.621 1.00 88.94 173 ASP A N 1
ATOM 1364 C CA . ASP A 1 173 ? 9.332 -6.191 -7.669 1.00 88.94 173 ASP A CA 1
ATOM 1365 C C . ASP A 1 173 ? 8.608 -5.966 -6.329 1.00 88.94 173 ASP A C 1
ATOM 1367 O O . ASP A 1 173 ? 7.877 -4.983 -6.184 1.00 88.94 173 ASP A O 1
ATOM 1371 N N . ILE A 1 174 ? 8.804 -6.855 -5.350 1.00 90.44 174 ILE A N 1
ATOM 1372 C CA . ILE A 1 174 ? 8.315 -6.708 -3.981 1.00 90.44 174 ILE A CA 1
ATOM 1373 C C . ILE A 1 174 ? 9.458 -6.141 -3.135 1.00 90.44 174 ILE A C 1
ATOM 1375 O O . ILE A 1 174 ? 10.438 -6.824 -2.845 1.00 90.44 174 ILE A O 1
ATOM 1379 N N . LEU A 1 175 ? 9.355 -4.886 -2.718 1.00 90.06 175 LEU A N 1
ATOM 1380 C CA . LEU A 1 175 ? 10.320 -4.250 -1.826 1.00 90.06 175 LEU A CA 1
ATOM 1381 C C . LEU A 1 175 ? 9.828 -4.382 -0.387 1.00 90.06 175 LEU A C 1
ATOM 1383 O O . LEU A 1 175 ? 8.679 -4.064 -0.096 1.00 90.06 175 LEU A O 1
ATOM 1387 N N . ILE A 1 176 ? 10.696 -4.874 0.492 1.00 91.00 176 ILE A N 1
ATOM 1388 C CA . ILE A 1 176 ? 10.402 -5.066 1.913 1.00 91.00 176 ILE A CA 1
ATOM 1389 C C . ILE A 1 176 ? 11.403 -4.213 2.680 1.00 91.00 176 ILE A C 1
ATOM 1391 O O . ILE A 1 176 ? 12.609 -4.415 2.530 1.00 91.00 176 ILE A O 1
ATOM 1395 N N . ASP A 1 177 ? 10.913 -3.270 3.477 1.00 91.38 177 ASP A N 1
ATOM 1396 C CA . ASP A 1 177 ? 11.744 -2.552 4.436 1.00 91.38 177 ASP A CA 1
ATOM 1397 C C . ASP A 1 177 ? 11.801 -3.357 5.748 1.00 91.38 177 ASP A C 1
ATOM 1399 O O . ASP A 1 177 ? 10.779 -3.511 6.424 1.00 91.38 177 ASP A O 1
ATOM 1403 N N . PRO A 1 178 ? 12.976 -3.892 6.126 1.00 84.69 178 PRO A N 1
ATOM 1404 C CA . PRO A 1 178 ? 13.109 -4.759 7.291 1.00 84.69 178 PRO A CA 1
ATOM 1405 C C . PRO A 1 178 ? 12.901 -4.031 8.625 1.00 84.69 178 PRO A C 1
ATOM 1407 O O . PRO A 1 178 ? 12.711 -4.696 9.641 1.00 84.69 178 PRO A O 1
ATOM 1410 N N . VAL A 1 179 ? 12.964 -2.695 8.651 1.00 86.44 179 VAL A N 1
ATOM 1411 C CA . VAL A 1 179 ? 12.832 -1.903 9.882 1.00 86.44 179 VAL A CA 1
ATOM 1412 C C . VAL A 1 179 ? 11.396 -1.433 10.075 1.00 86.44 179 VAL A C 1
ATOM 1414 O O . VAL A 1 179 ? 10.840 -1.599 11.159 1.00 86.44 179 VAL A O 1
ATOM 1417 N N . SER A 1 180 ? 10.788 -0.849 9.041 1.00 87.19 180 SER A N 1
ATOM 1418 C CA . SER A 1 180 ? 9.401 -0.366 9.122 1.00 87.19 180 SER A CA 1
ATOM 1419 C C . SER A 1 180 ? 8.362 -1.481 8.967 1.00 87.19 180 SER A C 1
ATOM 1421 O O . SER A 1 180 ? 7.222 -1.315 9.402 1.00 87.19 180 SER A O 1
ATOM 1423 N N . GLY A 1 181 ? 8.746 -2.616 8.368 1.00 84.50 181 GLY A N 1
ATOM 1424 C CA . GLY A 1 181 ? 7.829 -3.690 7.989 1.00 84.50 181 GLY A CA 1
ATOM 1425 C C . GLY A 1 181 ? 6.947 -3.335 6.790 1.00 84.50 181 GLY A C 1
ATOM 1426 O O . GLY A 1 181 ? 5.998 -4.061 6.493 1.00 84.50 181 GLY A O 1
ATOM 1427 N N . ASP A 1 182 ? 7.229 -2.221 6.106 1.00 89.44 182 ASP A N 1
ATOM 1428 C CA . ASP A 1 182 ? 6.455 -1.787 4.952 1.00 89.44 182 ASP A CA 1
ATOM 1429 C C . ASP A 1 182 ? 6.809 -2.633 3.719 1.00 89.44 182 ASP A C 1
ATOM 1431 O O . ASP A 1 182 ? 7.975 -2.818 3.357 1.00 89.44 182 ASP A O 1
ATOM 1435 N N . VAL A 1 183 ? 5.768 -3.131 3.049 1.00 93.12 183 VAL A N 1
ATOM 1436 C CA . VAL A 1 183 ? 5.874 -3.903 1.808 1.00 93.12 183 VAL A CA 1
ATOM 1437 C C . VAL A 1 183 ? 5.313 -3.078 0.660 1.00 93.12 183 VAL A C 1
ATOM 1439 O O . VAL A 1 183 ? 4.163 -2.640 0.699 1.00 93.12 183 VAL A O 1
ATOM 1442 N N . GLN A 1 184 ? 6.106 -2.898 -0.393 1.00 91.69 184 GLN A N 1
ATOM 1443 C CA . GLN A 1 184 ? 5.717 -2.166 -1.595 1.00 91.69 184 GLN A CA 1
ATOM 1444 C C . GLN A 1 184 ? 5.836 -3.053 -2.829 1.00 91.69 184 GLN A C 1
ATOM 1446 O O . GLN A 1 184 ? 6.848 -3.717 -3.032 1.00 91.69 184 GLN A O 1
ATOM 1451 N N . ILE A 1 185 ? 4.820 -3.028 -3.689 1.00 91.81 185 ILE A N 1
ATOM 1452 C CA . ILE A 1 185 ? 4.842 -3.725 -4.977 1.00 91.81 185 ILE A CA 1
ATOM 1453 C C . ILE A 1 185 ? 5.087 -2.681 -6.067 1.00 91.81 185 ILE A C 1
ATOM 1455 O O . ILE A 1 185 ? 4.229 -1.844 -6.334 1.00 91.81 185 ILE A O 1
ATOM 1459 N N . VAL A 1 186 ? 6.270 -2.718 -6.677 1.00 89.25 186 VAL A N 1
ATOM 1460 C CA . VAL A 1 186 ? 6.736 -1.733 -7.676 1.00 89.25 186 VAL A CA 1
ATOM 1461 C C . VAL A 1 186 ? 6.554 -2.246 -9.113 1.00 89.25 186 VAL A C 1
ATOM 1463 O O . VAL A 1 186 ? 6.712 -1.507 -10.082 1.00 89.25 186 VAL A O 1
ATOM 1466 N N . GLY A 1 187 ? 6.204 -3.523 -9.262 1.00 88.19 187 GLY A N 1
ATOM 1467 C CA . GLY A 1 187 ? 6.027 -4.200 -10.544 1.00 88.19 187 GLY A CA 1
ATOM 1468 C C . GLY A 1 187 ? 4.574 -4.474 -10.924 1.00 88.19 187 GLY A C 1
ATOM 1469 O O . GLY A 1 187 ? 3.644 -4.099 -10.209 1.00 88.19 187 GLY A O 1
ATOM 1470 N N . PRO A 1 188 ? 4.364 -5.157 -12.061 1.00 90.62 188 PRO A N 1
ATOM 1471 C CA . PRO A 1 188 ? 3.031 -5.452 -12.552 1.00 90.62 188 PRO A CA 1
ATOM 1472 C C . PRO A 1 188 ? 2.389 -6.551 -11.702 1.00 90.62 188 PRO A C 1
ATOM 1474 O O . PRO A 1 188 ? 2.971 -7.619 -11.521 1.00 90.62 188 PRO A O 1
ATOM 1477 N N . THR A 1 189 ? 1.169 -6.322 -11.223 1.00 89.94 189 THR A N 1
ATOM 1478 C CA . THR A 1 189 ? 0.377 -7.338 -10.507 1.00 89.94 189 THR A CA 1
ATOM 1479 C C . THR A 1 189 ? -0.589 -8.066 -11.435 1.00 89.94 189 THR A C 1
ATOM 1481 O O . THR A 1 189 ? -1.031 -9.173 -11.129 1.00 89.94 189 THR A O 1
ATOM 1484 N N . THR A 1 190 ? -0.887 -7.482 -12.600 1.00 91.38 190 THR A N 1
ATOM 1485 C CA . THR A 1 190 ? -1.765 -8.070 -13.616 1.00 91.38 190 THR A CA 1
ATOM 1486 C C . THR A 1 190 ? -1.032 -8.339 -14.929 1.00 91.38 190 THR A C 1
ATOM 1488 O O . THR A 1 190 ? -0.009 -7.729 -15.248 1.00 91.38 190 THR A O 1
ATOM 1491 N N . LYS A 1 191 ? -1.583 -9.255 -15.736 1.00 88.69 191 LYS A N 1
ATOM 1492 C CA . LYS A 1 191 ? -1.049 -9.570 -17.073 1.00 88.69 191 LYS A CA 1
ATOM 1493 C C . LYS A 1 191 ? -1.076 -8.355 -18.006 1.00 88.69 191 LYS A C 1
ATOM 1495 O O . LYS A 1 191 ? -0.151 -8.172 -18.789 1.00 88.69 191 LYS A O 1
ATOM 1500 N N . GLU A 1 192 ? -2.105 -7.520 -17.896 1.00 88.62 192 GLU A N 1
ATOM 1501 C CA . GLU A 1 192 ? -2.249 -6.293 -18.687 1.00 88.62 192 GLU A CA 1
ATOM 1502 C C . GLU A 1 192 ? -1.178 -5.263 -18.325 1.00 88.62 192 GLU A C 1
ATOM 1504 O O . GLU A 1 192 ? -0.522 -4.714 -19.207 1.00 88.62 192 GLU A O 1
ATOM 1509 N N . GLN A 1 193 ? -0.936 -5.059 -17.025 1.00 89.31 193 GLN A N 1
ATOM 1510 C CA . GLN A 1 193 ? 0.143 -4.191 -16.555 1.00 89.31 193 GLN A CA 1
ATOM 1511 C C . GLN A 1 193 ? 1.509 -4.700 -17.016 1.00 89.31 193 GLN A C 1
ATOM 1513 O O . GLN A 1 193 ? 2.344 -3.903 -17.436 1.00 89.31 193 GLN A O 1
ATOM 1518 N N . LYS A 1 194 ? 1.729 -6.023 -16.987 1.00 89.56 194 LYS A N 1
ATOM 1519 C CA . LYS A 1 194 ? 2.957 -6.635 -17.506 1.00 89.56 194 LYS A CA 1
ATOM 1520 C C . LYS A 1 194 ? 3.138 -6.315 -18.991 1.00 89.56 194 LYS A C 1
ATOM 1522 O O . LYS A 1 194 ? 4.193 -5.822 -19.363 1.00 89.56 194 LYS A O 1
ATOM 1527 N N . ALA A 1 195 ? 2.112 -6.532 -19.814 1.00 87.94 195 ALA A N 1
ATOM 1528 C CA . ALA A 1 195 ? 2.177 -6.267 -21.252 1.00 87.94 195 ALA A CA 1
ATOM 1529 C C . ALA A 1 195 ? 2.435 -4.784 -21.570 1.00 87.94 195 ALA A C 1
ATOM 1531 O O . ALA A 1 195 ? 3.261 -4.469 -22.424 1.00 87.94 195 ALA A O 1
ATOM 1532 N N . ALA A 1 196 ? 1.778 -3.867 -20.851 1.00 87.62 196 ALA A N 1
ATOM 1533 C CA . ALA A 1 196 ? 2.023 -2.434 -20.994 1.00 87.62 196 ALA A CA 1
ATOM 1534 C C . ALA A 1 196 ? 3.472 -2.064 -20.634 1.00 87.62 196 ALA A C 1
ATOM 1536 O O . ALA A 1 196 ? 4.096 -1.245 -21.308 1.00 87.62 196 ALA A O 1
ATOM 1537 N N . MET A 1 197 ? 4.015 -2.685 -19.587 1.00 88.81 197 MET A N 1
ATOM 1538 C CA . MET A 1 197 ? 5.390 -2.461 -19.157 1.00 88.81 197 MET A CA 1
ATOM 1539 C C . MET A 1 197 ? 6.411 -3.055 -20.134 1.00 88.81 197 MET A C 1
ATOM 1541 O O . MET A 1 197 ? 7.410 -2.406 -20.429 1.00 88.81 197 MET A O 1
ATOM 1545 N N . ASP A 1 198 ? 6.138 -4.240 -20.681 1.00 89.38 198 ASP A N 1
ATOM 1546 C CA . ASP A 1 198 ? 6.967 -4.877 -21.707 1.00 89.38 198 ASP A CA 1
ATOM 1547 C C . ASP A 1 198 ? 7.033 -4.005 -22.978 1.00 89.38 198 ASP A C 1
ATOM 1549 O O . ASP A 1 198 ? 8.114 -3.811 -23.536 1.00 89.38 198 ASP A O 1
ATOM 1553 N N . GLU A 1 199 ? 5.916 -3.393 -23.399 1.00 90.81 199 GLU A N 1
ATOM 1554 C CA . GLU A 1 199 ? 5.925 -2.451 -24.530 1.00 90.81 199 GLU A CA 1
ATOM 1555 C C . GLU A 1 199 ? 6.688 -1.160 -24.201 1.00 90.81 199 GLU A C 1
ATOM 1557 O O . GLU A 1 199 ? 7.434 -0.661 -25.041 1.00 90.81 199 GLU A O 1
ATOM 1562 N N . LEU A 1 200 ? 6.574 -0.627 -22.978 1.00 89.38 200 LEU A N 1
ATOM 1563 C CA . LEU A 1 200 ? 7.378 0.528 -22.556 1.00 89.38 200 LEU A CA 1
ATOM 1564 C C . LEU A 1 200 ? 8.879 0.231 -22.615 1.00 89.38 200 LEU A C 1
ATOM 1566 O O . LEU A 1 200 ? 9.642 1.070 -23.094 1.00 89.38 200 LEU A O 1
ATOM 1570 N N . VAL A 1 201 ? 9.294 -0.953 -22.159 1.00 90.50 201 VAL A N 1
ATOM 1571 C CA . VAL A 1 201 ? 10.685 -1.412 -22.255 1.00 90.50 201 VAL A CA 1
ATOM 1572 C C . VAL A 1 201 ? 11.110 -1.529 -23.719 1.00 90.50 201 VAL A C 1
ATOM 1574 O O . VAL A 1 201 ? 12.153 -0.997 -24.086 1.00 90.50 201 VAL A O 1
ATOM 1577 N N . ARG A 1 202 ? 10.277 -2.121 -24.584 1.00 92.06 202 ARG A N 1
ATOM 1578 C CA . ARG A 1 202 ? 10.556 -2.233 -26.025 1.00 92.06 202 ARG A CA 1
ATOM 1579 C C . ARG A 1 202 ? 10.757 -0.869 -26.684 1.00 92.06 202 ARG A C 1
ATOM 1581 O O . ARG A 1 202 ? 11.690 -0.679 -27.464 1.00 92.06 202 ARG A O 1
ATOM 1588 N N . LEU A 1 203 ? 9.884 0.087 -26.375 1.00 90.12 203 LEU A N 1
ATOM 1589 C CA . LEU A 1 203 ? 9.983 1.450 -26.890 1.00 90.12 203 LEU A CA 1
ATOM 1590 C C . LEU A 1 203 ? 11.231 2.165 -26.354 1.00 90.12 203 LEU A C 1
ATOM 1592 O O . LEU A 1 203 ? 11.830 2.950 -27.090 1.00 90.12 203 LEU A O 1
ATOM 1596 N N . LEU A 1 204 ? 11.613 1.906 -25.099 1.00 89.38 204 LEU A N 1
ATOM 1597 C CA . LEU A 1 204 ? 12.814 2.463 -24.481 1.00 89.38 204 LEU A CA 1
ATOM 1598 C C . LEU A 1 204 ? 14.076 1.926 -25.161 1.00 89.38 204 LEU A C 1
ATOM 1600 O O . LEU A 1 204 ? 14.917 2.719 -25.572 1.00 89.38 204 LEU A O 1
ATOM 1604 N N . ASP A 1 205 ? 14.158 0.612 -25.361 1.00 89.19 205 ASP A N 1
ATOM 1605 C CA . ASP A 1 205 ? 15.275 -0.047 -26.043 1.00 89.19 205 ASP A CA 1
ATOM 1606 C C . ASP A 1 205 ? 15.413 0.471 -27.486 1.00 89.19 205 ASP A C 1
ATOM 1608 O O . ASP A 1 205 ? 16.496 0.866 -27.917 1.00 89.19 205 ASP A O 1
ATOM 1612 N N . ALA A 1 206 ? 14.299 0.610 -28.214 1.00 88.00 206 ALA A N 1
ATOM 1613 C CA . ALA A 1 206 ? 14.296 1.199 -29.556 1.00 88.00 206 ALA A CA 1
ATOM 1614 C C . ALA A 1 206 ? 14.658 2.698 -29.569 1.00 88.00 206 ALA A C 1
ATOM 1616 O O . ALA A 1 206 ? 15.131 3.232 -30.575 1.00 88.00 206 ALA A O 1
ATOM 1617 N N . HIS A 1 207 ? 14.379 3.429 -28.490 1.00 87.25 207 HIS A N 1
ATOM 1618 C CA . HIS A 1 207 ? 14.764 4.831 -28.357 1.00 87.25 207 HIS A CA 1
ATOM 1619 C C . HIS A 1 207 ? 16.263 4.983 -28.081 1.00 87.25 207 HIS A C 1
ATOM 1621 O O . HIS A 1 207 ? 16.901 5.803 -28.737 1.00 87.25 207 HIS A O 1
ATOM 1627 N N . ILE A 1 208 ? 16.813 4.161 -27.183 1.00 86.00 208 ILE A N 1
ATOM 1628 C CA . ILE A 1 208 ? 18.247 4.110 -26.876 1.00 86.00 208 ILE A CA 1
ATOM 1629 C C . ILE A 1 208 ? 19.035 3.722 -28.133 1.00 86.00 208 ILE A C 1
ATOM 1631 O O . ILE A 1 208 ? 19.895 4.487 -28.558 1.00 86.00 208 ILE A O 1
ATOM 1635 N N . ALA A 1 209 ? 18.654 2.636 -28.815 1.00 84.94 209 ALA A N 1
ATOM 1636 C CA . ALA A 1 209 ? 19.348 2.161 -30.016 1.00 84.94 209 ALA A CA 1
ATOM 1637 C C . ALA A 1 209 ? 19.395 3.201 -31.152 1.00 84.94 209 ALA A C 1
ATOM 1639 O O . ALA A 1 209 ? 20.420 3.369 -31.807 1.00 84.94 209 ALA A O 1
ATOM 1640 N N . ARG A 1 210 ? 18.306 3.955 -31.373 1.00 81.75 210 ARG A N 1
ATOM 1641 C CA . ARG A 1 210 ? 18.276 5.040 -32.378 1.00 81.75 210 ARG A CA 1
ATOM 1642 C C . ARG A 1 210 ? 19.249 6.173 -32.075 1.00 81.75 210 ARG A C 1
ATOM 1644 O O . ARG A 1 210 ? 19.613 6.910 -32.984 1.00 81.75 210 ARG A O 1
ATOM 1651 N N . PHE A 1 211 ? 19.577 6.366 -30.805 1.00 78.25 211 PHE A N 1
ATOM 1652 C CA . PHE A 1 211 ? 20.424 7.458 -30.360 1.00 78.25 211 PHE A CA 1
ATOM 1653 C C . PHE A 1 211 ? 21.886 7.040 -30.168 1.00 78.25 211 PHE A C 1
ATOM 1655 O O . PHE A 1 211 ? 22.773 7.881 -30.283 1.00 78.25 211 PHE A O 1
ATOM 1662 N N . GLU A 1 212 ? 22.137 5.756 -29.911 1.00 75.69 212 GLU A N 1
ATOM 1663 C CA . GLU A 1 212 ? 23.478 5.164 -29.908 1.00 75.69 212 GLU A CA 1
ATOM 1664 C C . GLU A 1 212 ? 24.047 4.960 -31.316 1.00 75.69 212 GLU A C 1
ATOM 1666 O O . GLU A 1 212 ? 25.262 4.866 -31.454 1.00 75.69 212 GLU A O 1
ATOM 1671 N N . ASP A 1 213 ? 23.209 4.940 -32.363 1.00 75.81 213 ASP A N 1
ATOM 1672 C CA . ASP A 1 213 ? 23.677 4.875 -33.752 1.00 75.81 213 ASP A CA 1
ATOM 1673 C C . ASP A 1 213 ? 24.676 6.020 -34.034 1.00 75.81 213 ASP A C 1
ATOM 1675 O O . ASP A 1 213 ? 24.275 7.193 -34.017 1.00 75.81 213 ASP A O 1
ATOM 1679 N N . PRO A 1 214 ? 25.959 5.724 -34.333 1.00 66.81 214 PRO A N 1
ATOM 1680 C CA . PRO A 1 214 ? 26.980 6.736 -34.607 1.00 66.81 214 PRO A CA 1
ATOM 1681 C C . PRO A 1 214 ? 26.601 7.677 -35.758 1.00 66.81 214 PRO A C 1
ATOM 1683 O O . PRO A 1 214 ? 26.974 8.853 -35.764 1.00 66.81 214 PRO A O 1
ATOM 1686 N N . LYS A 1 215 ? 25.795 7.192 -36.712 1.00 70.62 215 LYS A N 1
ATOM 1687 C CA . LYS A 1 215 ? 25.299 7.984 -37.843 1.00 70.62 215 LYS A CA 1
ATOM 1688 C C . LYS A 1 215 ? 24.148 8.911 -37.465 1.00 70.62 215 LYS A C 1
ATOM 1690 O O . LYS A 1 215 ? 23.769 9.746 -38.273 1.00 70.62 215 LYS A O 1
ATOM 1695 N N . SER A 1 216 ? 23.585 8.829 -36.261 1.00 66.88 216 SER A N 1
ATOM 1696 C CA . SER A 1 216 ? 22.462 9.685 -35.850 1.00 66.88 216 SER A CA 1
ATOM 1697 C C . SER A 1 216 ? 22.870 11.138 -35.566 1.00 66.88 216 SER A C 1
ATOM 1699 O O . SER A 1 216 ? 22.027 12.034 -35.585 1.00 66.88 216 SER A O 1
ATOM 1701 N N . LEU A 1 217 ? 24.164 11.392 -35.331 1.00 67.44 217 LEU A N 1
ATOM 1702 C CA . LEU A 1 217 ? 24.690 12.698 -34.918 1.00 67.44 217 LEU A CA 1
ATOM 1703 C C . LEU A 1 217 ? 25.853 13.201 -35.791 1.00 67.44 217 LEU A C 1
ATOM 1705 O O . LEU A 1 217 ? 26.532 14.152 -35.401 1.00 67.44 217 LEU A O 1
ATOM 1709 N N . TRP A 1 218 ? 26.080 12.597 -36.963 1.00 66.56 218 TRP A N 1
ATOM 1710 C CA . TRP A 1 218 ? 27.219 12.906 -37.846 1.00 66.56 218 TRP A CA 1
ATOM 1711 C C . TRP A 1 218 ? 27.273 14.370 -38.316 1.00 66.56 218 TRP A C 1
ATOM 1713 O O . TRP A 1 218 ? 28.348 14.910 -38.545 1.00 66.56 218 TRP A O 1
ATOM 1723 N N . TYR A 1 219 ? 26.120 15.036 -38.389 1.00 69.31 219 TYR A N 1
ATOM 1724 C CA . TYR A 1 219 ? 25.978 16.441 -38.785 1.00 69.31 219 TYR A CA 1
ATOM 1725 C C . TYR A 1 219 ? 26.049 17.434 -37.608 1.00 69.31 219 TYR A C 1
ATOM 1727 O O . TYR A 1 219 ? 25.945 18.644 -37.811 1.00 69.31 219 TYR A O 1
ATOM 1735 N N . ALA A 1 220 ? 26.150 16.958 -36.361 1.00 76.06 220 ALA A N 1
ATOM 1736 C CA . ALA A 1 220 ? 26.010 17.793 -35.171 1.00 76.06 220 ALA A CA 1
ATOM 1737 C C . ALA A 1 220 ? 27.369 18.205 -34.579 1.00 76.06 220 ALA A C 1
ATOM 1739 O O . ALA A 1 220 ? 28.245 17.375 -34.328 1.00 76.06 220 ALA A O 1
ATOM 1740 N N . SER A 1 221 ? 27.514 19.495 -34.254 1.00 80.50 221 SER A N 1
ATOM 1741 C CA . SER A 1 221 ? 28.693 20.007 -33.542 1.00 80.50 221 SER A CA 1
ATOM 1742 C C . SER A 1 221 ? 28.868 19.331 -32.167 1.00 80.50 221 SER A C 1
ATOM 1744 O O . SER A 1 221 ? 27.889 18.845 -31.589 1.00 80.50 221 SER A O 1
ATOM 1746 N N . PRO A 1 222 ? 30.083 19.302 -31.584 1.00 79.88 222 PRO A N 1
ATOM 1747 C CA . PRO A 1 222 ? 30.313 18.739 -30.248 1.00 79.88 222 PRO A CA 1
ATOM 1748 C C . PRO A 1 222 ? 29.366 19.288 -29.164 1.00 79.88 222 PRO A C 1
ATOM 1750 O O . PRO A 1 222 ? 28.842 18.529 -28.347 1.00 79.88 222 PRO A O 1
ATOM 1753 N N . GLU A 1 223 ? 29.072 20.591 -29.187 1.00 78.50 223 GLU A N 1
ATOM 1754 C CA . GLU A 1 223 ? 28.129 21.214 -28.249 1.00 78.50 223 GLU A CA 1
ATOM 1755 C C . GLU A 1 223 ? 26.678 20.787 -28.492 1.00 78.50 223 GLU A C 1
ATOM 1757 O O . GLU A 1 223 ? 25.955 20.472 -27.541 1.00 78.50 223 GLU A O 1
ATOM 1762 N N . MET A 1 224 ? 26.255 20.719 -29.759 1.00 77.81 224 MET A N 1
ATOM 1763 C CA . MET A 1 224 ? 24.920 20.246 -30.126 1.00 77.81 224 MET A CA 1
ATOM 1764 C C . MET A 1 224 ? 24.729 18.782 -29.706 1.00 77.81 224 MET A C 1
ATOM 1766 O O . MET A 1 224 ? 23.699 18.437 -29.125 1.00 77.81 224 MET A O 1
ATOM 1770 N N . ARG A 1 225 ? 25.749 17.932 -29.899 1.00 75.25 225 ARG A N 1
ATOM 1771 C CA . ARG A 1 225 ? 25.747 16.533 -29.438 1.00 75.25 225 ARG A CA 1
ATOM 1772 C C . ARG A 1 225 ? 25.547 16.445 -27.927 1.00 75.25 225 ARG A C 1
ATOM 1774 O O . ARG A 1 225 ? 24.650 15.732 -27.482 1.00 75.25 225 ARG A O 1
ATOM 1781 N N . ARG A 1 226 ? 26.279 17.235 -27.132 1.00 78.38 226 ARG A N 1
ATOM 1782 C CA . ARG A 1 226 ? 26.092 17.299 -25.668 1.00 78.38 226 ARG A CA 1
ATOM 1783 C C . ARG A 1 226 ? 24.675 17.721 -25.268 1.00 78.38 226 ARG A C 1
ATOM 1785 O O . ARG A 1 226 ? 24.087 17.118 -24.369 1.00 78.38 226 ARG A O 1
ATOM 1792 N N . GLN A 1 227 ? 24.100 18.733 -25.923 1.00 80.31 227 GLN A N 1
ATOM 1793 C CA . GLN A 1 227 ? 22.728 19.169 -25.630 1.00 80.31 227 GLN A CA 1
ATOM 1794 C C . GLN A 1 227 ? 21.687 18.096 -25.967 1.00 80.31 227 GLN A C 1
ATOM 1796 O O . GLN A 1 227 ? 20.771 17.863 -25.172 1.00 80.31 227 GLN A O 1
ATOM 1801 N N . LEU A 1 228 ? 21.833 17.427 -27.113 1.00 81.44 228 LEU A N 1
ATOM 1802 C CA . LEU A 1 228 ? 20.955 16.333 -27.522 1.00 81.44 228 LEU A CA 1
ATOM 1803 C C . LEU A 1 228 ? 21.059 15.155 -26.544 1.00 81.44 228 LEU A C 1
ATOM 1805 O O . LEU A 1 228 ? 20.025 14.702 -26.058 1.00 81.44 228 LEU A O 1
ATOM 1809 N N . ARG A 1 229 ? 22.274 14.751 -26.141 1.00 79.44 229 ARG A N 1
ATOM 1810 C CA . ARG A 1 229 ? 22.492 13.692 -25.133 1.00 79.44 229 ARG A CA 1
ATOM 1811 C C . ARG A 1 229 ? 21.809 14.010 -23.801 1.00 79.44 229 ARG A C 1
ATOM 1813 O O . ARG A 1 229 ? 21.062 13.188 -23.278 1.00 79.44 229 ARG A O 1
ATOM 1820 N N . ARG A 1 230 ? 21.956 15.240 -23.290 1.00 82.38 230 ARG A N 1
ATOM 1821 C CA . ARG A 1 230 ? 21.266 15.686 -22.060 1.00 82.38 230 ARG A CA 1
ATOM 1822 C C . ARG A 1 230 ? 19.743 15.616 -22.172 1.00 82.38 230 ARG A C 1
ATOM 1824 O O . ARG A 1 230 ? 19.070 15.294 -21.194 1.00 82.38 230 ARG A O 1
ATOM 1831 N N . ARG A 1 231 ? 19.178 15.954 -23.335 1.00 84.19 231 ARG A N 1
ATOM 1832 C CA . ARG A 1 231 ? 17.730 15.838 -23.567 1.00 84.19 231 ARG A CA 1
ATOM 1833 C C . ARG A 1 231 ? 17.289 14.376 -23.569 1.00 84.19 231 ARG A C 1
ATOM 1835 O O . ARG A 1 231 ? 16.275 14.084 -22.941 1.00 84.19 231 ARG A O 1
ATOM 1842 N N . GLN A 1 232 ? 18.059 13.478 -24.180 1.00 83.00 232 GLN A N 1
ATOM 1843 C CA . GLN A 1 232 ? 17.740 12.049 -24.171 1.00 83.00 232 GLN A CA 1
ATOM 1844 C C . GLN A 1 232 ? 17.819 11.433 -22.783 1.00 83.00 232 GLN A C 1
ATOM 1846 O O . GLN A 1 232 ? 16.891 10.735 -22.388 1.00 83.00 232 GLN A O 1
ATOM 1851 N N . LEU A 1 233 ? 18.845 11.763 -21.995 1.00 84.69 233 LEU A N 1
ATOM 1852 C CA . LEU A 1 233 ? 18.946 11.309 -20.605 1.00 84.69 233 LEU A CA 1
ATOM 1853 C C . LEU A 1 233 ? 17.690 11.657 -19.799 1.00 84.69 233 LEU A C 1
ATOM 1855 O O . LEU A 1 233 ? 17.159 10.812 -19.084 1.00 84.69 233 LEU A O 1
ATOM 1859 N N . LYS A 1 234 ? 17.133 12.863 -19.980 1.00 87.25 234 LYS A N 1
ATOM 1860 C CA . LYS A 1 234 ? 15.864 13.248 -19.339 1.00 87.25 234 LYS A CA 1
ATOM 1861 C C . LYS A 1 234 ? 14.680 12.398 -19.805 1.00 87.25 234 LYS A C 1
ATOM 1863 O O . LYS A 1 234 ? 13.804 12.091 -18.998 1.00 87.25 234 LYS A O 1
ATOM 1868 N N . VAL A 1 235 ? 14.621 12.037 -21.088 1.00 87.69 235 VAL A N 1
ATOM 1869 C CA . VAL A 1 235 ? 13.562 11.171 -21.636 1.00 87.69 235 VAL A CA 1
ATOM 1870 C C . VAL A 1 235 ? 13.690 9.755 -21.076 1.00 87.69 235 VAL A C 1
ATOM 1872 O O . VAL A 1 235 ? 12.715 9.240 -20.529 1.00 87.69 235 VAL A O 1
ATOM 1875 N N . ILE A 1 236 ? 14.890 9.172 -21.124 1.00 87.56 236 ILE A N 1
ATOM 1876 C CA . ILE A 1 236 ? 15.201 7.844 -20.578 1.00 87.56 236 ILE A CA 1
ATOM 1877 C C . ILE A 1 236 ? 14.878 7.799 -19.083 1.00 87.56 236 ILE A C 1
ATOM 1879 O O . ILE A 1 236 ? 14.144 6.921 -18.639 1.00 87.56 236 ILE A O 1
ATOM 1883 N N . GLN A 1 237 ? 15.324 8.789 -18.307 1.00 88.00 237 GLN A N 1
ATOM 1884 C CA . GLN A 1 237 ? 15.045 8.869 -16.872 1.00 88.00 237 GLN A CA 1
ATOM 1885 C C . GLN A 1 237 ? 13.542 8.977 -16.584 1.00 88.00 237 GLN A C 1
ATOM 1887 O O . GLN A 1 237 ? 13.021 8.283 -15.710 1.00 88.00 237 GLN A O 1
ATOM 1892 N N . LYS A 1 238 ? 12.810 9.793 -17.354 1.00 89.75 238 LYS A N 1
ATOM 1893 C CA . LYS A 1 238 ? 11.349 9.909 -17.238 1.00 89.75 238 LYS A CA 1
ATOM 1894 C C . LYS A 1 238 ? 10.647 8.567 -17.463 1.00 89.75 238 LYS A C 1
ATOM 1896 O O . LYS A 1 238 ? 9.626 8.311 -16.827 1.00 89.75 238 LYS A O 1
ATOM 1901 N N . TRP A 1 239 ? 11.155 7.737 -18.370 1.00 88.56 239 TRP A N 1
ATOM 1902 C CA . TRP A 1 239 ? 10.584 6.424 -18.671 1.00 88.56 239 TRP A CA 1
ATOM 1903 C C . TRP A 1 239 ? 11.007 5.382 -17.629 1.00 88.56 239 TRP A C 1
ATOM 1905 O O . TRP A 1 239 ? 10.146 4.682 -17.106 1.00 88.56 239 TRP A O 1
ATOM 1915 N N . ASN A 1 240 ? 12.278 5.368 -17.216 1.00 88.69 240 ASN A N 1
ATOM 1916 C CA . ASN A 1 240 ? 12.794 4.530 -16.128 1.00 88.69 240 ASN A CA 1
ATOM 1917 C C . ASN A 1 240 ? 12.050 4.731 -14.804 1.00 88.69 240 ASN A C 1
ATOM 1919 O O . ASN A 1 240 ? 11.834 3.769 -14.073 1.00 88.69 240 ASN A O 1
ATOM 1923 N N . ASN A 1 241 ? 11.614 5.955 -14.497 1.00 87.88 241 ASN A N 1
ATOM 1924 C CA . ASN A 1 241 ? 10.834 6.234 -13.287 1.00 87.88 241 ASN A CA 1
ATOM 1925 C C . ASN A 1 241 ? 9.468 5.529 -13.267 1.00 87.88 241 ASN A C 1
ATOM 1927 O O . ASN A 1 241 ? 8.875 5.393 -12.202 1.00 87.88 241 ASN A O 1
ATOM 1931 N N . LYS A 1 242 ? 8.969 5.082 -14.425 1.00 86.88 242 LYS A N 1
ATOM 1932 C CA . LYS A 1 242 ? 7.741 4.283 -14.540 1.00 86.88 242 LYS A CA 1
ATOM 1933 C C . LYS A 1 242 ? 8.000 2.777 -14.501 1.00 86.88 242 LYS A C 1
ATOM 1935 O O . LYS A 1 242 ? 7.042 2.015 -14.467 1.00 86.88 242 LYS A O 1
ATOM 1940 N N . LEU A 1 243 ? 9.264 2.360 -14.552 1.00 88.25 243 LEU A N 1
ATOM 1941 C CA . LEU A 1 243 ? 9.672 0.963 -14.590 1.00 88.25 243 LEU A CA 1
ATOM 1942 C C . LEU A 1 243 ? 10.181 0.512 -13.211 1.00 88.25 243 LEU A C 1
ATOM 1944 O O . LEU A 1 243 ? 10.846 1.292 -12.507 1.00 88.25 243 LEU A O 1
ATOM 1948 N N . PRO A 1 244 ? 9.926 -0.753 -12.827 1.00 88.62 244 PRO A N 1
ATOM 1949 C CA . PRO A 1 244 ? 10.532 -1.334 -11.643 1.00 88.62 244 PRO A CA 1
ATOM 1950 C C . PRO A 1 244 ? 12.056 -1.389 -11.800 1.00 88.62 244 PRO A C 1
ATOM 1952 O O . PRO A 1 244 ? 12.544 -1.452 -12.934 1.00 88.62 244 PRO A O 1
ATOM 1955 N N . PRO A 1 245 ? 12.822 -1.393 -10.691 1.00 86.69 245 PRO A N 1
ATOM 1956 C CA . PRO A 1 245 ? 14.284 -1.332 -10.721 1.00 86.69 245 PRO A CA 1
ATOM 1957 C C . PRO A 1 245 ? 14.937 -2.307 -11.710 1.00 86.69 245 PRO A C 1
ATOM 1959 O O . PRO A 1 245 ? 15.804 -1.892 -12.474 1.00 86.69 245 PRO A O 1
ATOM 1962 N N . ARG A 1 246 ? 14.451 -3.554 -11.782 1.00 84.44 246 ARG A N 1
ATOM 1963 C CA . ARG A 1 246 ? 14.972 -4.602 -12.682 1.00 84.44 246 ARG A CA 1
ATOM 1964 C C . ARG A 1 246 ? 14.824 -4.303 -14.183 1.00 84.44 246 ARG A C 1
ATOM 1966 O O . ARG A 1 246 ? 15.515 -4.906 -14.995 1.00 84.44 246 ARG A O 1
ATOM 1973 N N . LEU A 1 247 ? 13.888 -3.432 -14.570 1.00 86.44 247 LEU A N 1
ATOM 1974 C CA . LEU A 1 247 ? 13.589 -3.111 -15.974 1.00 86.44 247 LEU A CA 1
ATOM 1975 C C . LEU A 1 247 ? 14.169 -1.767 -16.422 1.00 86.44 247 LEU A C 1
ATOM 1977 O O . LEU A 1 247 ? 14.078 -1.430 -17.602 1.00 86.44 247 LEU A O 1
ATOM 1981 N N . ARG A 1 248 ? 14.762 -0.992 -15.510 1.00 87.56 248 ARG A N 1
ATOM 1982 C CA . ARG A 1 248 ? 15.369 0.297 -15.853 1.00 87.56 248 ARG A CA 1
ATOM 1983 C C . ARG A 1 248 ? 16.581 0.088 -16.761 1.00 87.56 248 ARG A C 1
ATOM 1985 O O . ARG A 1 248 ? 17.321 -0.880 -16.608 1.00 87.56 248 ARG A O 1
ATOM 1992 N N . ARG A 1 249 ? 16.789 1.006 -17.704 1.00 84.81 249 ARG A N 1
ATOM 1993 C CA . ARG A 1 249 ? 17.960 1.019 -18.591 1.00 84.81 249 ARG A CA 1
ATOM 1994 C C . ARG A 1 249 ? 18.940 2.092 -18.160 1.00 84.81 249 ARG A C 1
ATOM 1996 O O . ARG A 1 249 ? 18.555 3.247 -17.994 1.00 84.81 249 ARG A O 1
ATOM 2003 N N . THR A 1 250 ? 20.196 1.721 -17.978 1.00 73.06 250 THR A N 1
ATOM 2004 C CA . THR A 1 250 ? 21.281 2.682 -17.787 1.00 73.06 250 THR A CA 1
ATOM 2005 C C . THR A 1 250 ? 21.748 3.160 -19.151 1.00 73.06 250 THR A C 1
ATOM 2007 O O . THR A 1 250 ? 21.959 2.348 -20.046 1.00 73.06 250 THR A O 1
ATOM 2010 N N . PHE A 1 251 ? 21.894 4.469 -19.305 1.00 66.00 251 PHE A N 1
ATOM 2011 C CA . PHE A 1 251 ? 22.578 5.054 -20.448 1.00 66.00 251 PHE A CA 1
ATOM 2012 C C . PHE A 1 251 ? 24.000 5.375 -19.993 1.00 66.00 251 PHE A C 1
ATOM 2014 O O . PHE A 1 251 ? 24.160 5.967 -18.924 1.00 66.00 251 PHE A O 1
ATOM 2021 N N . ASP A 1 252 ? 25.013 4.941 -20.741 1.00 60.34 252 ASP A N 1
ATOM 2022 C CA . ASP A 1 252 ? 26.406 5.181 -20.369 1.00 60.34 252 ASP A CA 1
ATOM 2023 C C . ASP A 1 252 ? 26.738 6.677 -20.496 1.00 60.34 252 ASP A C 1
ATOM 2025 O O . ASP A 1 252 ? 26.743 7.257 -21.583 1.00 60.34 252 ASP A O 1
ATOM 2029 N N . GLU A 1 253 ? 26.980 7.323 -19.357 1.00 55.44 253 GLU A N 1
ATOM 2030 C CA . GLU A 1 253 ? 27.364 8.735 -19.286 1.00 55.44 253 GLU A CA 1
ATOM 2031 C C . GLU A 1 253 ? 28.870 8.946 -19.537 1.00 55.44 253 GLU A C 1
ATOM 2033 O O . GLU A 1 253 ? 29.302 10.087 -19.707 1.00 55.44 253 GLU A O 1
ATOM 2038 N N . SER A 1 254 ? 29.678 7.875 -19.563 1.00 48.16 254 SER A N 1
ATOM 2039 C CA . SER A 1 254 ? 31.147 7.944 -19.559 1.00 48.16 254 SER A CA 1
ATOM 2040 C C . SER A 1 254 ? 31.801 8.122 -20.936 1.00 48.16 254 SER A C 1
ATOM 2042 O O . SER A 1 254 ? 32.975 8.490 -21.005 1.00 48.16 254 SER A O 1
ATOM 2044 N N . ILE A 1 255 ? 31.041 8.009 -22.032 1.00 48.31 255 ILE A N 1
ATOM 2045 C CA . ILE A 1 255 ? 31.501 8.217 -23.425 1.00 48.31 255 ILE A CA 1
ATOM 2046 C C . ILE A 1 255 ? 31.636 9.728 -23.761 1.00 48.31 255 ILE A C 1
ATOM 2048 O O . ILE A 1 255 ? 31.341 10.190 -24.862 1.00 48.31 255 ILE A O 1
ATOM 2052 N N . ASP A 1 256 ? 32.037 10.551 -22.786 1.00 47.41 256 ASP A N 1
ATOM 2053 C CA . ASP A 1 256 ? 32.333 11.986 -22.965 1.00 47.41 256 ASP A CA 1
ATOM 2054 C C . ASP A 1 256 ? 33.810 12.322 -22.705 1.00 47.41 256 ASP A C 1
ATOM 2056 O O . ASP A 1 256 ? 34.170 13.499 -22.659 1.00 47.41 256 ASP A O 1
ATOM 2060 N N . ARG A 1 257 ? 34.692 11.317 -22.590 1.00 42.25 257 ARG A N 1
ATOM 2061 C CA . ARG A 1 257 ? 36.108 11.523 -22.913 1.00 42.25 257 ARG A CA 1
ATOM 2062 C C . ARG A 1 257 ? 36.296 11.194 -24.388 1.00 42.25 257 ARG A C 1
ATOM 2064 O O . ARG A 1 257 ? 36.284 10.015 -24.718 1.00 42.25 257 ARG A O 1
ATOM 2071 N N . PRO A 1 258 ? 36.465 12.193 -25.269 1.00 46.59 258 PRO A N 1
ATOM 2072 C CA . PRO A 1 258 ? 37.141 11.904 -26.515 1.00 46.59 258 PRO A CA 1
ATOM 2073 C C . PRO A 1 258 ? 38.517 11.363 -26.128 1.00 46.59 258 PRO A C 1
ATOM 2075 O O . PRO A 1 258 ? 39.272 12.050 -25.437 1.00 46.59 258 PRO A O 1
ATOM 2078 N N . THR A 1 259 ? 38.818 10.126 -26.495 1.00 49.78 259 THR A N 1
ATOM 2079 C CA . THR A 1 259 ? 40.212 9.737 -26.650 1.00 49.78 259 THR A CA 1
ATOM 2080 C C . THR A 1 259 ? 40.719 10.472 -27.884 1.00 49.78 259 THR A C 1
ATOM 2082 O O . THR A 1 259 ? 40.032 10.517 -28.903 1.00 49.78 259 THR A O 1
ATOM 2085 N N . ASP A 1 260 ? 41.888 11.107 -27.788 1.00 43.19 260 ASP A N 1
ATOM 2086 C CA . ASP A 1 260 ? 42.494 11.857 -28.901 1.00 43.19 260 ASP A CA 1
ATOM 2087 C C . ASP A 1 260 ? 42.678 10.989 -30.172 1.00 43.19 260 ASP A C 1
ATOM 2089 O O . ASP A 1 260 ? 42.851 11.517 -31.267 1.00 43.19 260 ASP A O 1
ATOM 2093 N N . GLU A 1 261 ? 42.566 9.664 -30.039 1.00 47.34 261 GLU A N 1
ATOM 2094 C CA . GLU A 1 261 ? 42.617 8.657 -31.104 1.00 47.34 261 GLU A CA 1
ATOM 2095 C C . GLU A 1 261 ? 41.353 8.625 -31.991 1.00 47.34 261 GLU A C 1
ATOM 2097 O O . GLU A 1 261 ? 41.469 8.442 -33.202 1.00 47.34 261 GLU A O 1
ATOM 2102 N N . ASP A 1 262 ? 40.160 8.923 -31.456 1.00 48.41 262 ASP A N 1
ATOM 2103 C CA . ASP A 1 262 ? 38.893 8.863 -32.218 1.00 48.41 262 ASP A CA 1
ATOM 2104 C C . ASP A 1 262 ? 38.772 9.969 -33.285 1.00 48.41 262 ASP A C 1
ATOM 2106 O O . ASP A 1 262 ? 37.887 9.946 -34.144 1.00 48.41 262 ASP A O 1
ATOM 2110 N N . TRP A 1 263 ? 39.658 10.967 -33.232 1.00 50.78 263 TRP A N 1
ATOM 2111 C CA . TRP A 1 263 ? 39.710 12.081 -34.178 1.00 50.78 263 TRP A CA 1
ATOM 2112 C C . TRP A 1 263 ? 40.722 11.875 -35.312 1.00 50.78 263 TRP A C 1
ATOM 2114 O O . TRP A 1 263 ? 40.731 12.675 -36.249 1.00 50.78 263 TRP A O 1
ATOM 2124 N N . ALA A 1 264 ? 41.544 10.820 -35.256 1.00 44.75 264 ALA A N 1
ATOM 2125 C CA . ALA A 1 264 ? 42.607 10.565 -36.229 1.00 44.75 264 ALA A CA 1
ATOM 2126 C C . ALA A 1 264 ? 42.191 9.621 -37.375 1.00 44.75 264 ALA A C 1
ATOM 2128 O O . ALA A 1 264 ? 42.718 9.738 -38.478 1.00 44.75 264 ALA A O 1
ATOM 2129 N N . GLU A 1 265 ? 41.229 8.718 -37.164 1.00 44.22 265 GLU A N 1
ATOM 2130 C CA . GLU A 1 265 ? 40.932 7.646 -38.136 1.00 44.22 265 GLU A CA 1
ATOM 2131 C C . GLU A 1 265 ? 39.944 8.036 -39.253 1.00 44.22 265 GLU A C 1
ATOM 2133 O O . GLU A 1 265 ? 39.786 7.303 -40.224 1.00 44.22 265 GLU A O 1
ATOM 2138 N N . GLY A 1 266 ? 39.294 9.202 -39.165 1.00 40.09 266 GLY A N 1
ATOM 2139 C CA . GLY A 1 266 ? 38.307 9.658 -40.158 1.00 40.09 266 GLY A CA 1
ATOM 2140 C C . GLY A 1 266 ? 38.862 10.481 -41.329 1.00 40.09 266 GLY A C 1
ATOM 2141 O O . GLY A 1 266 ? 38.084 10.872 -42.194 1.00 40.09 266 GLY A O 1
ATOM 2142 N N . TRP A 1 267 ? 40.168 10.774 -41.338 1.00 43.28 267 TRP A N 1
ATOM 2143 C CA . TRP A 1 267 ? 40.843 11.620 -42.340 1.00 43.28 267 TRP A CA 1
ATOM 2144 C C . TRP A 1 267 ? 41.981 10.899 -43.081 1.00 43.28 267 TRP A C 1
ATOM 2146 O O . TRP A 1 267 ? 42.869 11.548 -43.630 1.00 43.28 267 TRP A O 1
ATOM 2156 N N . ALA A 1 268 ? 41.977 9.565 -43.124 1.00 37.09 268 ALA A N 1
ATOM 2157 C CA . ALA A 1 268 ? 42.751 8.858 -44.140 1.00 37.09 268 ALA A CA 1
ATOM 2158 C C . ALA A 1 268 ? 41.969 8.951 -45.459 1.00 37.09 268 ALA A C 1
ATOM 2160 O O . ALA A 1 268 ? 41.122 8.111 -45.746 1.00 37.09 268 ALA A O 1
ATOM 2161 N N . GLU A 1 269 ? 42.181 10.053 -46.182 1.00 41.00 269 GLU A N 1
ATOM 2162 C CA . GLU A 1 269 ? 41.672 10.274 -47.534 1.00 41.00 269 GLU A CA 1
ATOM 2163 C C . GLU A 1 269 ? 42.045 9.080 -48.421 1.00 41.00 269 GLU A C 1
ATOM 2165 O O . GLU A 1 269 ? 43.222 8.780 -48.624 1.00 41.00 269 GLU A O 1
ATOM 2170 N N . ASP A 1 270 ? 41.015 8.399 -48.925 1.00 39.53 270 ASP A N 1
ATOM 2171 C CA . ASP A 1 270 ? 41.108 7.549 -50.100 1.00 39.53 270 ASP A CA 1
ATOM 2172 C C . ASP A 1 270 ? 41.676 8.389 -51.258 1.00 39.53 270 ASP A C 1
ATOM 2174 O O . ASP A 1 270 ? 41.121 9.429 -51.622 1.00 39.53 270 ASP A O 1
ATOM 2178 N N . ASP A 1 271 ? 42.799 7.929 -51.810 1.00 43.19 271 ASP A N 1
ATOM 2179 C CA . ASP A 1 271 ? 43.417 8.421 -53.037 1.00 43.19 271 ASP A CA 1
ATOM 2180 C C . ASP A 1 271 ? 42.375 8.570 -54.164 1.00 43.19 271 ASP A C 1
ATOM 2182 O O . ASP A 1 271 ? 41.810 7.574 -54.623 1.00 43.19 271 ASP A O 1
ATOM 2186 N N . ASP A 1 272 ? 42.175 9.788 -54.675 1.00 39.19 272 ASP A N 1
ATOM 2187 C CA . ASP A 1 272 ? 41.426 10.026 -55.916 1.00 39.19 272 ASP A CA 1
ATOM 2188 C C . ASP A 1 272 ? 42.412 10.402 -57.045 1.00 39.19 272 ASP A C 1
ATOM 2190 O O . ASP A 1 272 ? 42.978 11.504 -57.043 1.00 39.19 272 ASP A O 1
ATOM 2194 N N . PRO A 1 273 ? 42.708 9.497 -58.001 1.00 42.31 273 PRO A N 1
ATOM 2195 C CA . PRO A 1 273 ? 43.607 9.787 -59.103 1.00 42.31 273 PRO A CA 1
ATOM 2196 C C . PRO A 1 273 ? 42.859 10.422 -60.287 1.00 42.31 273 PRO A C 1
ATOM 2198 O O . PRO A 1 273 ? 41.906 9.865 -60.822 1.00 42.31 273 PRO A O 1
ATOM 2201 N N . ALA A 1 274 ? 43.449 11.510 -60.789 1.00 36.56 274 ALA A N 1
ATOM 2202 C CA . ALA A 1 274 ? 43.241 12.139 -62.098 1.00 36.56 274 ALA A CA 1
ATOM 2203 C C . ALA A 1 274 ? 42.081 13.144 -62.248 1.00 36.56 274 ALA A C 1
ATOM 2205 O O . ALA A 1 274 ? 40.909 12.800 -62.346 1.00 36.56 274 ALA A O 1
ATOM 2206 N N . THR A 1 275 ? 42.444 14.402 -62.521 1.00 37.66 275 THR A N 1
ATOM 2207 C CA . THR A 1 275 ? 42.346 14.941 -63.894 1.00 37.66 275 THR A CA 1
ATOM 2208 C C . THR A 1 275 ? 43.118 16.259 -64.050 1.00 37.66 275 THR A C 1
ATOM 2210 O O . THR A 1 275 ? 42.861 17.251 -63.376 1.00 37.66 275 THR A O 1
ATOM 2213 N N . ASP A 1 276 ? 44.077 16.238 -64.979 1.00 37.97 276 ASP A N 1
ATOM 2214 C CA . ASP A 1 276 ? 44.770 17.386 -65.571 1.00 37.97 276 ASP A CA 1
ATOM 2215 C C . ASP A 1 276 ? 43.816 18.308 -66.355 1.00 37.97 276 ASP A C 1
ATOM 2217 O O . ASP A 1 276 ? 42.882 17.832 -67.004 1.00 37.97 276 ASP A O 1
ATOM 2221 N N . GLY A 1 277 ? 44.121 19.614 -66.412 1.00 32.50 277 GLY A N 1
ATOM 2222 C CA . GLY A 1 277 ? 43.534 20.515 -67.418 1.00 32.50 277 GLY A CA 1
ATOM 2223 C C . GLY A 1 277 ? 43.518 22.012 -67.083 1.00 32.50 277 GLY A C 1
ATOM 2224 O O . GLY A 1 277 ? 42.472 22.574 -66.783 1.00 32.50 277 GLY A O 1
ATOM 2225 N N . HIS A 1 278 ? 44.674 22.670 -67.187 1.00 30.78 278 HIS A N 1
ATOM 2226 C CA . HIS A 1 278 ? 44.871 24.137 -67.249 1.00 30.78 278 HIS A CA 1
ATOM 2227 C C . HIS A 1 278 ? 44.094 24.798 -68.438 1.00 30.78 278 HIS A C 1
ATOM 2229 O O . HIS A 1 278 ? 43.674 24.040 -69.313 1.00 30.78 278 HIS A O 1
ATOM 2235 N N . PRO A 1 279 ? 43.968 26.152 -68.601 1.00 43.25 279 PRO A N 1
ATOM 2236 C CA . PRO A 1 279 ? 44.883 27.193 -68.107 1.00 43.25 279 PRO A CA 1
ATOM 2237 C C . PRO A 1 279 ? 44.302 28.569 -67.674 1.00 43.25 279 PRO A C 1
ATOM 2239 O O . PRO A 1 279 ? 43.140 28.917 -67.870 1.00 43.25 279 PRO A O 1
ATOM 2242 N N . ALA A 1 280 ? 45.229 29.348 -67.108 1.00 43.34 280 ALA A N 1
ATOM 2243 C CA . ALA A 1 280 ? 45.233 30.749 -66.683 1.00 43.34 280 ALA A CA 1
ATOM 2244 C C . ALA A 1 280 ? 44.414 31.781 -67.484 1.00 43.34 280 ALA A C 1
ATOM 2246 O O . ALA A 1 280 ? 44.399 31.747 -68.714 1.00 43.34 280 ALA A O 1
ATOM 2247 N N . ARG A 1 281 ? 43.904 32.800 -66.766 1.00 33.44 281 ARG A N 1
ATOM 2248 C CA . ARG A 1 281 ? 43.763 34.191 -67.243 1.00 33.44 281 ARG A CA 1
ATOM 2249 C C . ARG A 1 281 ? 43.910 35.206 -66.099 1.00 33.44 281 ARG A C 1
ATOM 2251 O O . ARG A 1 281 ? 43.057 35.283 -65.224 1.00 33.44 281 ARG A O 1
ATOM 2258 N N . ASP A 1 282 ? 45.036 35.909 -66.156 1.00 34.97 282 ASP A N 1
ATOM 2259 C CA . ASP A 1 282 ? 45.286 37.340 -65.939 1.00 34.97 282 ASP A CA 1
ATOM 2260 C C . ASP A 1 282 ? 44.409 38.159 -64.971 1.00 34.97 282 ASP A C 1
ATOM 2262 O O . ASP A 1 282 ? 43.233 38.439 -65.207 1.00 34.97 282 ASP A O 1
ATOM 2266 N N . ASP A 1 283 ? 45.106 38.652 -63.946 1.00 41.62 283 ASP A N 1
ATOM 2267 C CA . ASP A 1 283 ? 44.915 39.929 -63.249 1.00 41.62 283 ASP A CA 1
ATOM 2268 C C . ASP A 1 283 ? 44.819 41.103 -64.254 1.00 41.62 283 ASP A C 1
ATOM 2270 O O . ASP A 1 283 ? 45.504 41.091 -65.284 1.00 41.62 283 ASP A O 1
ATOM 2274 N N . PRO A 1 284 ? 44.009 42.144 -63.980 1.00 44.88 284 PRO A N 1
ATOM 2275 C CA . PRO A 1 284 ? 44.694 43.392 -63.652 1.00 44.88 284 PRO A CA 1
ATOM 2276 C C . PRO A 1 284 ? 43.968 44.285 -62.623 1.00 44.88 284 PRO A C 1
ATOM 2278 O O . PRO A 1 284 ? 42.909 44.855 -62.885 1.00 44.88 284 PRO A O 1
ATOM 2281 N N . SER A 1 285 ? 44.704 44.597 -61.556 1.00 44.81 285 SER A N 1
ATOM 2282 C CA . SER A 1 285 ? 44.905 45.931 -60.961 1.00 44.81 285 SER A CA 1
ATOM 2283 C C . SER A 1 285 ? 43.722 46.650 -60.288 1.00 44.81 285 SER A C 1
ATOM 2285 O O . SER A 1 285 ? 42.856 47.215 -60.957 1.00 44.81 285 SER A O 1
ATOM 2287 N N . ARG A 1 286 ? 43.828 46.837 -58.963 1.00 35.16 286 ARG A N 1
ATOM 2288 C CA . ARG A 1 286 ? 44.027 48.164 -58.342 1.00 35.16 286 ARG A CA 1
ATOM 2289 C C . ARG A 1 286 ? 44.462 48.073 -56.884 1.00 35.16 286 ARG A C 1
ATOM 2291 O O . ARG A 1 286 ? 43.922 47.205 -56.170 1.00 35.16 286 ARG A O 1
#

Radius of gyration: 47.52 Å; chains: 1; bounding box: 138×90×100 Å

Organism: NCBI:txid1045317

Secon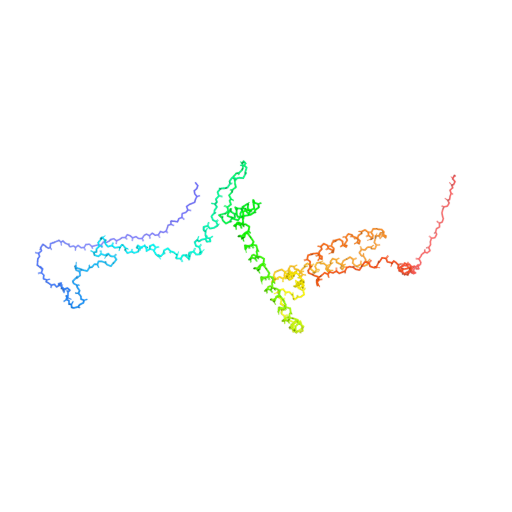dary structure (DSSP, 8-state):
--------------------------------------BTTB--GGGSPPTT--S-TTSPPTTPPPGGGS----HHHHHHHHHTSEEEEEETTEEEEEEHHHHHHHHHHHHHHTT-HHHHHHHHHHHHHHHHHHHHHHHHHHHHHHHHHHHHHHHHHHHHHTTPPPPSS-GGGEEE-TTT--EEE-S-SSHHHHHHHHHHHHHHHHHHHHHH-GGGSTTS-HHHHHHHHHHHHHHHHHHHTTS-GGG-------TTS--GGGGTGGG-PPP---------------